Protein AF-A0A730LS92-F1 (afdb_monomer_lite)

pLDDT: mean 70.74, std 19.74, range [33.88, 95.56]

Sequence (203 aa):
RMEGFIDSVGSEGVTRTGSNDQQRGVKRIEELLVSSKIDSRTFLNLILNPGEAATDCDPFILSTLHGSKGLEWDNVILVGLNEQEFPGGKPDDVYSVRTSMNTPPTEEVIEEERRLFYVGITRTKQQLNLVVPLDEGLARWLKNRWDSTPKKSPIATRFVYEAGWTACAVTSDAIYKSTVEKQKADFSKFHQWYLRDLQRLKV

InterPro domains:
  IPR000212 UvrD-like helicase [PTHR11070] (38-163)
  IPR014017 UvrD-like helicase, C-terminal [PF13361] (61-130)
  IPR027417 P-loop containing nucleoside triphosphate hydrolase [G3DSA:3.40.50.300] (48-133)
  IPR027417 P-loop containing nucleoside triphosphate hydrolase [SSF52540] (29-135)

Structure (mmCIF, N/CA/C/O backbone):
data_AF-A0A730LS92-F1
#
_entry.id   AF-A0A730LS92-F1
#
loop_
_atom_site.group_PDB
_atom_site.id
_atom_site.type_symbol
_atom_site.label_atom_id
_atom_site.label_alt_id
_atom_site.label_comp_id
_atom_site.label_asym_id
_atom_site.label_entity_id
_atom_site.label_seq_id
_atom_site.pdbx_PDB_ins_code
_atom_site.Cartn_x
_atom_site.Cartn_y
_atom_site.Cartn_z
_atom_site.occupancy
_atom_site.B_iso_or_equiv
_atom_site.auth_seq_id
_atom_site.auth_comp_id
_atom_site.auth_asym_id
_atom_site.auth_atom_id
_atom_site.pdbx_PDB_model_num
ATOM 1 N N . ARG A 1 1 ? 9.632 -20.944 -27.365 1.00 37.69 1 ARG A N 1
ATOM 2 C CA . ARG A 1 1 ? 8.981 -20.496 -28.618 1.00 37.69 1 ARG A CA 1
ATOM 3 C C . ARG A 1 1 ? 7.714 -19.749 -28.203 1.00 37.69 1 ARG A C 1
ATOM 5 O O . ARG A 1 1 ? 6.776 -20.388 -27.758 1.00 37.69 1 ARG A O 1
ATOM 12 N N . MET A 1 2 ? 7.777 -18.416 -28.169 1.00 36.12 2 MET A N 1
ATOM 13 C CA . MET A 1 2 ? 6.785 -17.487 -27.586 1.00 36.12 2 MET A CA 1
ATOM 14 C C . MET A 1 2 ? 5.625 -17.151 -28.552 1.00 36.12 2 MET A C 1
ATOM 16 O O . MET A 1 2 ? 5.035 -16.085 -28.461 1.00 36.12 2 MET A O 1
ATOM 20 N N . GLU A 1 3 ? 5.286 -18.028 -29.500 1.00 33.88 3 GLU A N 1
ATOM 21 C CA . GLU A 1 3 ? 4.329 -17.714 -30.585 1.00 33.88 3 GLU A CA 1
ATOM 22 C C . GLU A 1 3 ? 2.843 -17.796 -30.182 1.00 33.88 3 GLU A C 1
ATOM 24 O O . GLU A 1 3 ? 1.984 -17.654 -31.033 1.00 33.88 3 GLU A O 1
ATOM 29 N N . GLY A 1 4 ? 2.518 -17.982 -28.899 1.00 40.47 4 GLY A N 1
ATOM 30 C CA . GLY A 1 4 ? 1.128 -17.977 -28.403 1.00 40.47 4 GLY A CA 1
ATOM 31 C C . GLY A 1 4 ? 0.934 -17.211 -27.092 1.00 40.47 4 GLY A C 1
ATOM 32 O O . GLY A 1 4 ? -0.130 -17.275 -26.494 1.00 40.47 4 GLY A O 1
ATOM 33 N N . PHE A 1 5 ? 1.973 -16.508 -26.624 1.00 38.84 5 PHE A N 1
ATOM 34 C CA . PHE A 1 5 ? 1.945 -15.706 -25.394 1.00 38.84 5 PHE A CA 1
ATOM 35 C C . PHE A 1 5 ? 1.015 -14.488 -25.511 1.00 38.84 5 PHE A C 1
ATOM 37 O O . PHE A 1 5 ? 0.491 -14.014 -24.509 1.00 38.84 5 PHE A O 1
ATOM 44 N N . ILE A 1 6 ? 0.823 -13.987 -26.735 1.00 39.25 6 ILE A N 1
ATOM 45 C CA . ILE A 1 6 ? 0.079 -12.755 -27.022 1.00 39.25 6 ILE A CA 1
ATOM 46 C C . ILE A 1 6 ? -1.394 -13.061 -27.339 1.00 39.25 6 ILE A C 1
ATOM 48 O O . ILE A 1 6 ? -2.263 -12.281 -26.969 1.00 39.25 6 ILE A O 1
ATOM 52 N N . ASP A 1 7 ? -1.684 -14.221 -27.932 1.00 39.44 7 ASP A N 1
ATOM 53 C CA . ASP A 1 7 ? -3.024 -14.557 -28.438 1.00 39.44 7 ASP A CA 1
ATOM 54 C C . ASP A 1 7 ? -4.040 -14.919 -27.341 1.00 39.44 7 ASP A C 1
ATOM 56 O O . ASP A 1 7 ? -5.245 -14.839 -27.568 1.00 39.44 7 ASP A O 1
ATOM 60 N N . SER A 1 8 ? -3.582 -15.302 -26.144 1.00 41.28 8 SER A N 1
ATOM 61 C CA . SER A 1 8 ? -4.451 -15.648 -25.006 1.00 41.28 8 SER A CA 1
ATOM 62 C C . SER A 1 8 ? -4.634 -14.517 -23.991 1.00 41.28 8 SER A C 1
ATOM 64 O O . SER A 1 8 ? -5.362 -14.683 -23.014 1.00 41.28 8 SER A O 1
ATOM 66 N N . VAL A 1 9 ? -3.965 -13.377 -24.181 1.00 41.81 9 VAL A N 1
ATOM 67 C CA . VAL A 1 9 ? -4.223 -12.177 -23.382 1.00 41.81 9 VAL A CA 1
AT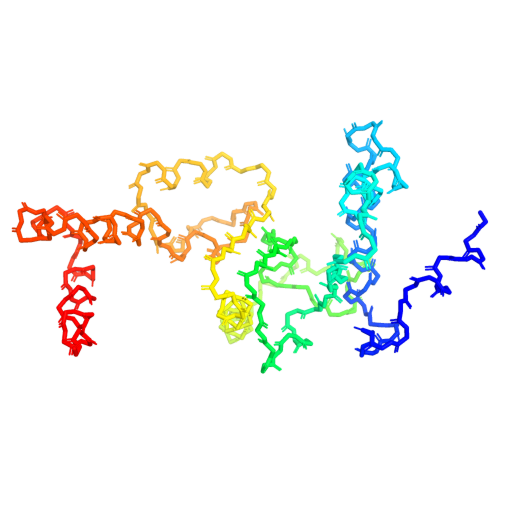OM 68 C C . VAL A 1 9 ? -5.380 -11.458 -24.059 1.00 41.81 9 VAL A C 1
ATOM 70 O O . VAL A 1 9 ? -5.203 -10.872 -25.123 1.00 41.81 9 VAL A O 1
ATOM 73 N N . GLY A 1 10 ? -6.575 -11.560 -23.472 1.00 38.91 10 GLY A N 1
ATOM 74 C CA . GLY A 1 10 ? -7.805 -11.014 -24.038 1.00 38.91 10 GLY A CA 1
ATOM 75 C C . GLY A 1 10 ? -7.606 -9.600 -24.586 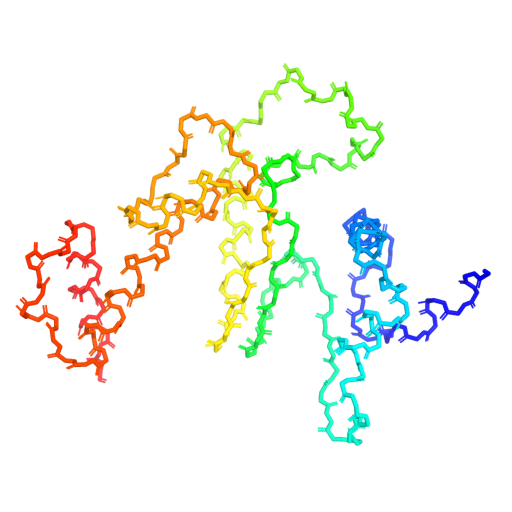1.00 38.91 10 GLY A C 1
ATOM 76 O O . GLY A 1 10 ? -7.226 -8.678 -23.861 1.00 38.91 10 GLY A O 1
ATOM 77 N N . SER A 1 11 ? -7.889 -9.440 -25.878 1.00 41.84 11 SER A N 1
ATOM 78 C CA . SER A 1 11 ? -7.802 -8.183 -26.629 1.00 41.84 11 SER A CA 1
ATOM 79 C C . SER A 1 11 ? -8.675 -7.058 -26.059 1.00 41.84 11 SER A C 1
ATOM 81 O O . SER A 1 11 ? -8.518 -5.906 -26.452 1.00 41.84 11 SER A O 1
ATOM 83 N N . GLU A 1 12 ? -9.570 -7.372 -25.122 1.00 40.16 12 GLU A N 1
ATOM 84 C CA . GLU A 1 12 ? -10.466 -6.421 -24.460 1.00 40.16 12 GLU A CA 1
ATOM 85 C C . GLU A 1 12 ? -9.897 -5.831 -23.154 1.00 40.16 12 GLU A C 1
ATOM 87 O O . GLU A 1 12 ? -10.400 -4.817 -22.680 1.00 40.16 12 GLU A O 1
ATOM 92 N N . GLY A 1 13 ? -8.825 -6.406 -22.587 1.00 41.44 13 GLY A N 1
ATOM 93 C CA . GLY A 1 13 ? -8.227 -5.951 -21.319 1.00 41.44 13 GLY A CA 1
ATOM 94 C C . GLY A 1 13 ? -6.909 -5.179 -21.452 1.00 41.44 13 GLY A C 1
ATOM 95 O O . GLY A 1 13 ? -6.418 -4.621 -20.473 1.00 41.44 13 GLY A O 1
ATOM 96 N N . VAL A 1 14 ? -6.312 -5.138 -22.647 1.00 39.31 14 VAL A N 1
ATOM 97 C CA . VAL A 1 14 ? -4.985 -4.543 -22.875 1.00 39.31 14 VAL A CA 1
ATOM 98 C C . VAL A 1 14 ? -5.127 -3.205 -23.587 1.00 39.31 14 VAL A C 1
ATOM 100 O O . VAL A 1 14 ? -4.961 -3.084 -24.801 1.00 39.31 14 VAL A O 1
ATOM 103 N N . THR A 1 15 ? -5.390 -2.145 -22.830 1.00 45.06 15 THR A N 1
ATOM 104 C CA . THR A 1 15 ? -5.242 -0.786 -23.357 1.00 45.06 15 THR A CA 1
ATOM 105 C C . THR A 1 15 ? -3.751 -0.449 -23.460 1.00 45.06 15 THR A C 1
ATOM 107 O O . THR A 1 15 ? -3.156 0.041 -22.503 1.00 45.06 15 THR A O 1
ATOM 110 N N . ARG A 1 16 ? -3.181 -0.690 -24.653 1.00 42.53 16 ARG A N 1
ATOM 111 C CA . ARG A 1 16 ? -1.796 -0.436 -25.123 1.00 42.53 16 ARG A CA 1
ATOM 112 C C . ARG A 1 16 ? -0.812 -1.599 -24.956 1.00 42.53 16 ARG A C 1
ATOM 114 O O . ARG A 1 16 ? -0.012 -1.653 -24.026 1.00 42.53 16 ARG A O 1
ATOM 121 N N . THR A 1 17 ? -0.799 -2.467 -25.961 1.00 46.34 17 THR A N 1
ATOM 122 C CA . THR A 1 17 ? 0.314 -3.376 -26.263 1.00 46.34 17 THR A CA 1
ATOM 123 C C . THR A 1 17 ? 1.607 -2.592 -26.515 1.00 46.34 17 THR A C 1
ATOM 125 O O . THR A 1 17 ? 1.621 -1.687 -27.349 1.00 46.34 17 THR A O 1
ATOM 128 N N . GLY A 1 18 ? 2.691 -2.951 -25.817 1.00 47.66 18 GLY A N 1
ATOM 129 C CA . GLY A 1 18 ? 4.038 -2.411 -26.059 1.00 47.66 18 GLY A CA 1
ATOM 130 C C . GLY A 1 18 ? 4.507 -1.307 -25.105 1.00 47.66 18 GLY A C 1
ATOM 131 O O . GLY A 1 18 ? 5.531 -0.687 -25.374 1.00 47.66 18 GLY A O 1
ATOM 132 N N . SER A 1 19 ? 3.797 -1.050 -24.000 1.00 50.78 19 SER A N 1
ATOM 133 C CA . SER A 1 19 ? 4.286 -0.142 -22.950 1.00 50.78 19 SER A CA 1
ATOM 134 C C . SER A 1 19 ? 5.504 -0.730 -22.226 1.00 50.78 19 SER A C 1
ATOM 136 O O . SER A 1 19 ? 5.549 -1.927 -21.933 1.00 50.78 19 SER A O 1
ATOM 138 N N . ASN A 1 20 ? 6.462 0.120 -21.856 1.00 52.03 20 ASN A N 1
ATOM 139 C CA . ASN A 1 20 ? 7.637 -0.268 -21.070 1.00 52.03 20 ASN A CA 1
ATOM 140 C C . ASN A 1 20 ? 7.248 -0.907 -19.723 1.00 52.03 20 ASN A C 1
ATOM 142 O O . ASN A 1 20 ? 7.946 -1.795 -19.234 1.00 52.03 20 ASN A O 1
ATOM 146 N N . ASP A 1 21 ? 6.097 -0.530 -19.161 1.00 47.28 21 ASP A N 1
ATOM 147 C CA . ASP A 1 21 ? 5.554 -1.123 -17.934 1.00 47.28 21 ASP A CA 1
ATOM 148 C C . ASP A 1 21 ? 5.167 -2.598 -18.121 1.00 47.28 21 ASP A C 1
ATOM 150 O O . ASP A 1 21 ? 5.368 -3.416 -17.225 1.00 47.28 21 ASP A O 1
ATOM 154 N N . GLN A 1 22 ? 4.668 -2.962 -19.308 1.00 55.97 22 GLN A N 1
ATOM 155 C CA . GLN A 1 22 ? 4.347 -4.347 -19.655 1.00 55.97 22 GLN A CA 1
ATOM 156 C C . GLN A 1 22 ? 5.627 -5.187 -19.706 1.00 55.97 22 GLN A C 1
ATOM 158 O O . GLN A 1 22 ? 5.683 -6.274 -19.139 1.00 55.97 22 GLN A O 1
ATOM 163 N N . GLN A 1 23 ? 6.680 -4.660 -20.335 1.00 49.94 23 GLN A N 1
ATOM 164 C CA . GLN A 1 23 ? 7.974 -5.341 -20.426 1.00 49.94 23 GLN A CA 1
ATOM 165 C C . GLN A 1 23 ? 8.627 -5.513 -19.044 1.00 49.94 23 GLN A C 1
ATOM 167 O O . GLN A 1 23 ? 9.200 -6.566 -18.758 1.00 49.94 23 GLN A O 1
ATOM 172 N N . ARG A 1 24 ? 8.482 -4.518 -18.156 1.00 53.59 24 ARG A N 1
ATOM 173 C CA . ARG A 1 24 ? 8.931 -4.584 -16.754 1.00 53.59 24 ARG A CA 1
ATOM 174 C C . ARG A 1 24 ? 8.162 -5.633 -15.957 1.00 53.59 24 ARG A C 1
ATOM 176 O O . ARG A 1 24 ? 8.786 -6.449 -15.283 1.00 53.59 24 ARG A O 1
ATOM 183 N N . GLY A 1 25 ? 6.834 -5.651 -16.076 1.00 54.22 25 GLY A N 1
ATOM 184 C CA . GLY A 1 25 ? 5.989 -6.661 -15.440 1.00 54.22 25 GLY A CA 1
ATOM 185 C C . GLY A 1 25 ? 6.387 -8.079 -15.850 1.00 54.22 25 GLY A C 1
ATOM 186 O O . GLY A 1 25 ? 6.564 -8.939 -14.990 1.00 54.22 25 GLY A O 1
ATOM 187 N N . VAL A 1 26 ? 6.631 -8.299 -17.146 1.00 54.53 26 VAL A N 1
ATOM 188 C CA . VAL A 1 26 ? 7.081 -9.595 -17.680 1.00 54.53 26 VAL A CA 1
ATOM 189 C C . VAL A 1 26 ? 8.444 -10.002 -17.109 1.00 54.53 26 VAL A C 1
ATOM 191 O O . VAL A 1 26 ? 8.567 -11.105 -16.583 1.00 54.53 26 VAL A O 1
ATOM 194 N N . LYS A 1 27 ? 9.445 -9.112 -17.116 1.00 54.34 27 LYS A N 1
ATOM 195 C CA . LYS A 1 27 ? 10.784 -9.404 -16.568 1.00 54.34 27 LYS A CA 1
ATOM 196 C C . LYS A 1 27 ? 10.759 -9.686 -15.059 1.00 54.34 27 LYS A C 1
ATOM 198 O O . LYS A 1 27 ? 11.458 -10.568 -14.569 1.00 54.34 27 LYS A O 1
ATOM 203 N N . ARG A 1 28 ? 9.936 -8.952 -14.305 1.00 55.84 28 ARG A N 1
ATOM 204 C CA . ARG A 1 28 ? 9.802 -9.133 -12.852 1.00 55.84 28 ARG A CA 1
ATOM 205 C C . ARG A 1 28 ? 9.160 -10.469 -12.507 1.00 55.84 28 ARG A C 1
ATOM 207 O O . ARG A 1 28 ? 9.568 -11.119 -11.548 1.00 55.84 28 ARG A O 1
ATOM 214 N N . ILE A 1 29 ? 8.182 -10.876 -13.313 1.00 53.91 29 ILE A N 1
ATOM 215 C CA . ILE A 1 29 ? 7.589 -12.205 -13.241 1.00 53.91 29 ILE A CA 1
ATOM 216 C C . ILE A 1 29 ? 8.674 -13.248 -13.535 1.00 53.91 29 ILE A C 1
ATOM 218 O O . ILE A 1 29 ? 8.858 -14.133 -12.711 1.00 53.91 29 ILE A O 1
ATOM 222 N N . GLU A 1 30 ? 9.475 -13.109 -14.599 1.00 50.03 30 GLU A N 1
ATOM 223 C CA . GLU A 1 30 ? 10.598 -14.025 -14.890 1.00 50.03 30 GLU A CA 1
ATOM 224 C C . GLU A 1 30 ? 11.571 -14.202 -13.707 1.00 50.03 30 GLU A C 1
ATOM 226 O O . GLU A 1 30 ? 11.896 -15.333 -13.345 1.00 50.03 30 GLU A O 1
ATOM 231 N N . GLU A 1 31 ? 11.989 -13.117 -13.049 1.00 55.44 31 GLU A N 1
ATOM 232 C CA . GLU A 1 31 ? 12.876 -13.169 -11.873 1.00 55.44 31 GLU A CA 1
ATOM 233 C C . GLU A 1 31 ? 12.239 -13.907 -10.676 1.00 55.44 31 GLU A C 1
ATOM 235 O O . GLU A 1 31 ? 12.887 -14.727 -10.013 1.00 55.44 31 GLU A O 1
ATOM 240 N N . LEU A 1 32 ? 10.949 -13.662 -10.418 1.00 52.03 32 LEU A N 1
ATOM 241 C CA . LEU A 1 32 ? 10.174 -14.313 -9.353 1.00 52.03 32 LEU A CA 1
ATOM 242 C C . LEU A 1 32 ? 10.069 -15.832 -9.559 1.00 52.03 32 LEU A C 1
ATOM 244 O O . LEU A 1 32 ? 10.173 -16.607 -8.604 1.00 52.03 32 LEU A O 1
ATOM 248 N N . LEU A 1 33 ? 9.935 -16.268 -10.807 1.00 52.22 33 LEU A N 1
ATOM 249 C CA . LEU A 1 33 ? 9.805 -17.676 -11.190 1.00 52.22 33 LEU A CA 1
ATOM 250 C C . LEU A 1 33 ? 11.120 -18.440 -11.042 1.00 52.22 33 LEU A C 1
ATOM 252 O O . LEU A 1 33 ? 11.153 -19.557 -10.525 1.00 52.22 33 LEU A O 1
ATOM 256 N N . VAL A 1 34 ? 12.234 -17.800 -11.410 1.00 53.34 34 VAL A N 1
ATOM 257 C CA . VAL A 1 34 ? 13.578 -18.370 -11.241 1.00 53.34 34 VAL A CA 1
ATOM 258 C C . VAL A 1 34 ? 13.889 -18.624 -9.760 1.00 53.34 34 VAL A C 1
ATOM 260 O O . VAL A 1 34 ? 14.453 -19.664 -9.420 1.00 53.34 34 VAL A O 1
ATOM 263 N N . SER A 1 35 ? 13.487 -17.715 -8.862 1.00 55.78 35 SER A N 1
ATOM 264 C CA . SER A 1 35 ? 13.746 -17.845 -7.417 1.00 55.78 35 SER A CA 1
ATOM 265 C C . SER A 1 35 ? 12.886 -18.895 -6.700 1.00 55.78 35 SER A C 1
ATOM 267 O O . SER A 1 35 ? 13.324 -19.472 -5.705 1.00 55.78 35 SER A O 1
ATOM 269 N N . SER A 1 36 ? 11.682 -19.177 -7.201 1.00 50.19 36 SER A N 1
ATOM 270 C CA . SER A 1 36 ? 10.695 -20.028 -6.524 1.00 50.19 36 SER A CA 1
ATOM 271 C C . SER A 1 36 ? 10.739 -21.502 -6.953 1.00 50.19 36 SER A C 1
ATOM 273 O O . SER A 1 36 ? 10.039 -22.319 -6.361 1.00 50.19 36 SER A O 1
ATOM 275 N N . LYS A 1 37 ? 11.575 -21.875 -7.940 1.00 54.38 37 LYS A N 1
ATOM 276 C CA . LYS A 1 37 ? 11.559 -23.195 -8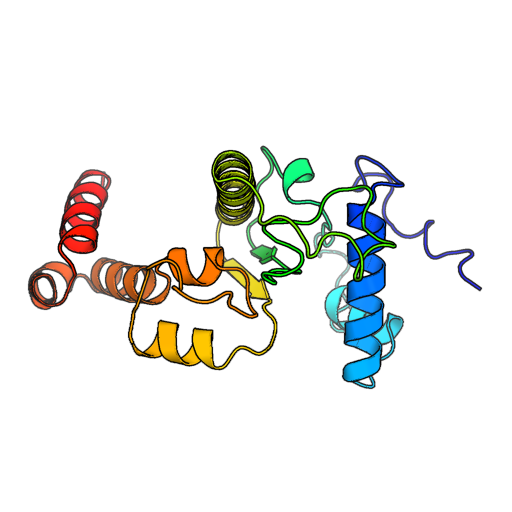.623 1.00 54.38 37 LYS A CA 1
ATOM 277 C C . LYS A 1 37 ? 10.189 -23.556 -9.225 1.00 54.38 37 LYS A C 1
ATOM 279 O O . LYS A 1 37 ? 9.928 -24.724 -9.505 1.00 54.38 37 LYS A O 1
ATOM 284 N N . ILE A 1 38 ? 9.329 -22.563 -9.427 1.00 54.22 38 ILE A N 1
ATOM 285 C CA . ILE A 1 38 ? 8.022 -22.706 -10.059 1.00 54.22 38 ILE A CA 1
ATOM 286 C C . ILE A 1 38 ? 8.149 -22.064 -11.439 1.00 54.22 38 ILE A C 1
ATOM 288 O O . ILE A 1 38 ? 8.520 -20.899 -11.550 1.00 54.22 38 ILE A O 1
ATOM 292 N N . ASP A 1 39 ? 7.892 -22.825 -12.502 1.00 52.53 39 ASP A N 1
ATOM 293 C CA . ASP A 1 39 ? 7.959 -22.285 -13.862 1.00 52.53 39 ASP A CA 1
ATOM 294 C C . ASP A 1 39 ? 6.864 -21.218 -14.085 1.00 52.53 39 ASP A C 1
ATOM 296 O O . ASP A 1 39 ? 5.810 -21.262 -13.442 1.00 52.53 39 ASP A O 1
ATOM 300 N N . SER A 1 40 ? 7.096 -20.269 -15.000 1.00 51.12 40 SER A N 1
ATOM 301 C CA . SER A 1 40 ? 6.160 -19.187 -15.365 1.00 51.12 40 SER A CA 1
ATOM 302 C C . SER A 1 40 ? 4.747 -19.659 -15.571 1.00 51.12 40 SER A C 1
ATOM 304 O O . SER A 1 40 ? 3.804 -19.045 -15.085 1.00 51.12 40 SER A O 1
ATOM 306 N N . ARG A 1 41 ? 4.616 -20.770 -16.282 1.00 46.34 41 ARG A N 1
ATOM 307 C CA . ARG A 1 41 ? 3.357 -21.406 -16.607 1.00 46.34 41 ARG A CA 1
ATOM 308 C C . ARG A 1 41 ? 2.689 -21.972 -15.369 1.00 46.34 41 ARG A C 1
ATOM 310 O O . ARG A 1 41 ? 1.476 -21.905 -15.296 1.00 46.34 41 ARG A O 1
ATOM 317 N N . THR A 1 42 ? 3.438 -22.497 -14.404 1.00 49.94 42 THR A N 1
ATOM 318 C CA . THR A 1 42 ? 2.889 -23.056 -13.164 1.00 49.94 42 THR A CA 1
ATOM 319 C C . THR A 1 42 ? 2.443 -21.965 -12.195 1.00 49.94 42 THR A C 1
ATOM 321 O O . THR A 1 42 ? 1.351 -22.068 -11.657 1.00 49.94 42 THR A O 1
ATOM 324 N N . PHE A 1 43 ? 3.214 -20.892 -12.012 1.00 57.03 43 PHE A N 1
ATOM 325 C CA . PHE A 1 43 ? 2.811 -19.752 -11.173 1.00 57.03 43 PHE A CA 1
ATOM 326 C C . PHE A 1 43 ? 1.642 -18.985 -11.792 1.00 57.03 43 PHE A C 1
ATOM 328 O O . PHE A 1 43 ? 0.664 -18.697 -11.107 1.00 57.03 43 PHE A O 1
ATOM 335 N N . LEU A 1 44 ? 1.708 -18.719 -13.102 1.00 53.53 44 LEU A N 1
ATOM 336 C CA . LEU A 1 44 ? 0.594 -18.117 -13.821 1.00 53.53 44 LEU A CA 1
ATOM 337 C C . LEU A 1 44 ? -0.598 -19.070 -13.864 1.00 53.53 44 LEU A C 1
ATOM 339 O O . LEU A 1 44 ? -1.693 -18.593 -13.673 1.00 53.53 44 LEU A O 1
ATOM 343 N N . ASN A 1 45 ? -0.447 -20.390 -13.999 1.00 47.44 45 ASN A N 1
ATOM 344 C CA . ASN A 1 45 ? -1.586 -21.305 -13.842 1.00 47.44 45 ASN A CA 1
ATOM 345 C C . ASN A 1 45 ? -2.122 -21.334 -12.413 1.00 47.44 45 ASN A C 1
ATOM 347 O O . ASN A 1 45 ? -3.320 -21.459 -12.248 1.00 47.44 45 ASN A O 1
ATOM 351 N N . LEU A 1 46 ? -1.294 -21.200 -11.379 1.00 50.75 46 LEU A N 1
ATOM 352 C CA . LEU A 1 46 ? -1.782 -21.163 -9.999 1.00 50.75 46 LEU A CA 1
ATOM 353 C C . LEU A 1 46 ? -2.614 -19.899 -9.728 1.00 50.75 46 LEU A C 1
ATOM 355 O O . LEU A 1 46 ? -3.559 -19.942 -8.948 1.00 50.75 46 LEU A O 1
ATOM 359 N N . ILE A 1 47 ? -2.239 -18.787 -10.371 1.00 49.88 47 ILE A N 1
ATOM 360 C CA . ILE A 1 47 ? -2.916 -17.489 -10.264 1.00 49.88 47 ILE A CA 1
ATOM 361 C C . ILE A 1 47 ? -4.120 -17.401 -11.212 1.00 49.88 47 ILE A C 1
ATOM 363 O O . ILE A 1 47 ? -5.173 -16.936 -10.804 1.00 49.88 47 ILE A O 1
ATOM 367 N N . LEU A 1 48 ? -3.974 -17.842 -12.463 1.00 45.22 48 LEU A N 1
ATOM 368 C CA . LEU A 1 48 ? -4.964 -17.722 -13.541 1.00 45.22 48 LEU A CA 1
ATOM 369 C C . LEU A 1 48 ? -5.934 -18.909 -13.603 1.00 45.22 48 LEU A C 1
ATOM 371 O O . LEU A 1 48 ? -7.014 -18.767 -14.158 1.00 45.22 48 LEU A O 1
ATOM 375 N N . ASN A 1 49 ? -5.555 -20.071 -13.068 1.00 44.25 49 ASN A N 1
ATOM 376 C CA . ASN A 1 49 ? -6.341 -21.307 -13.059 1.00 44.25 49 ASN A CA 1
ATOM 377 C C . ASN A 1 49 ? -6.224 -22.012 -11.689 1.00 44.25 49 ASN A C 1
ATOM 379 O O . ASN A 1 49 ? -5.650 -23.107 -11.605 1.00 44.25 49 ASN A O 1
ATOM 383 N N . PRO A 1 50 ? -6.734 -21.412 -10.597 1.00 41.03 50 PRO A N 1
ATOM 384 C CA . PRO A 1 50 ? -6.765 -22.065 -9.294 1.00 41.03 50 PRO A CA 1
ATOM 385 C C . PRO A 1 50 ? -7.681 -23.295 -9.378 1.00 41.03 50 PRO A C 1
ATOM 387 O O . PRO A 1 50 ? -8.885 -23.149 -9.268 1.00 41.03 50 PRO A O 1
ATOM 390 N N . GLY A 1 51 ? -7.112 -24.479 -9.646 1.00 40.06 51 GLY A N 1
ATOM 391 C CA . GLY A 1 51 ? -7.775 -25.794 -9.672 1.00 40.06 51 GLY A CA 1
ATOM 392 C C . GLY A 1 51 ? -9.183 -25.815 -10.280 1.00 40.06 51 GLY A C 1
ATOM 393 O O . GLY A 1 51 ? -10.144 -25.606 -9.557 1.00 40.06 51 GLY A O 1
ATOM 394 N N . GLU A 1 52 ? -9.300 -26.130 -11.576 1.00 43.12 52 GLU A N 1
ATOM 395 C CA . GLU A 1 52 ? -10.588 -26.216 -12.293 1.00 43.12 52 GLU A CA 1
ATOM 396 C C . GLU A 1 52 ? -11.457 -24.963 -12.083 1.00 43.12 52 GLU A C 1
ATOM 398 O O . GLU A 1 52 ? -12.474 -24.984 -11.393 1.00 43.12 52 GLU A O 1
ATOM 403 N N . ALA A 1 53 ? -11.043 -23.846 -12.691 1.00 42.22 53 ALA A N 1
ATOM 404 C CA . ALA A 1 53 ? -11.858 -22.640 -12.706 1.00 42.22 53 ALA A CA 1
ATOM 405 C C . ALA A 1 53 ? -13.183 -22.942 -13.421 1.00 42.22 53 ALA A C 1
ATOM 407 O O . ALA A 1 53 ? -13.232 -23.176 -14.632 1.00 42.22 53 ALA A O 1
ATOM 408 N N . ALA A 1 54 ? -14.242 -22.977 -12.619 1.00 44.88 54 ALA A N 1
ATOM 409 C CA . ALA A 1 54 ? -15.625 -22.977 -13.039 1.00 44.88 54 ALA A CA 1
ATOM 410 C C . ALA A 1 54 ? -15.833 -21.975 -14.183 1.00 44.88 54 ALA A C 1
ATOM 412 O O . ALA A 1 54 ? -15.273 -20.880 -14.178 1.00 44.88 54 ALA A O 1
ATOM 413 N N . THR A 1 55 ? -16.691 -22.320 -15.139 1.00 49.16 55 THR A N 1
ATOM 414 C CA . THR A 1 55 ? -17.085 -21.480 -16.286 1.00 49.16 55 THR A CA 1
ATOM 415 C C . THR A 1 55 ? -17.815 -20.177 -15.904 1.00 49.16 55 THR A C 1
ATOM 417 O O . THR A 1 55 ? -18.395 -19.538 -16.771 1.00 49.16 55 THR A O 1
ATOM 420 N N . ASP A 1 56 ? -17.778 -19.798 -14.625 1.00 53.34 56 ASP A N 1
ATOM 421 C CA . ASP A 1 56 ? -18.508 -18.705 -13.973 1.00 53.34 56 ASP A CA 1
ATOM 422 C C . ASP A 1 56 ? -17.574 -17.739 -13.203 1.00 53.34 56 ASP A C 1
ATOM 424 O O . ASP A 1 56 ? -18.035 -16.948 -12.382 1.00 53.34 56 ASP A O 1
ATOM 428 N N . CYS A 1 57 ? -16.251 -17.801 -13.411 1.00 52.09 57 CYS A N 1
ATOM 429 C CA . CYS A 1 57 ? -15.301 -16.896 -12.751 1.00 52.09 57 CYS A CA 1
ATOM 430 C C . CYS A 1 57 ? -14.897 -15.713 -13.646 1.00 52.09 57 CYS A C 1
ATOM 432 O O . CYS A 1 57 ? -14.472 -15.904 -14.786 1.00 52.09 57 CYS A O 1
ATOM 434 N N . ASP A 1 58 ? -14.967 -14.497 -13.094 1.00 57.94 58 ASP A N 1
ATOM 435 C CA . ASP A 1 58 ? -14.496 -13.273 -13.749 1.00 57.94 58 ASP A CA 1
ATOM 436 C C . ASP A 1 58 ? -12.983 -13.329 -14.059 1.00 57.94 58 ASP A C 1
ATOM 438 O O . ASP A 1 58 ? -12.200 -13.864 -13.263 1.00 57.94 58 ASP A O 1
ATOM 442 N N . PRO A 1 59 ? -12.531 -12.761 -15.195 1.00 66.88 59 PRO A N 1
ATOM 443 C CA . PRO A 1 59 ? -11.129 -12.798 -15.593 1.00 66.88 59 PRO A CA 1
ATOM 444 C C . PRO A 1 59 ? -10.242 -11.912 -14.704 1.00 66.88 59 PRO A C 1
ATOM 446 O O . PRO A 1 59 ? -10.620 -10.815 -14.292 1.00 66.88 59 PRO A O 1
ATOM 449 N N . PHE A 1 60 ? -8.998 -12.346 -14.486 1.00 70.25 60 PHE A N 1
ATOM 450 C CA . PHE A 1 60 ? -7.968 -11.511 -13.866 1.00 70.25 60 PHE A CA 1
ATOM 451 C C . PHE A 1 60 ? -7.538 -10.378 -14.807 1.00 70.25 60 PHE A C 1
ATOM 453 O O . PHE A 1 60 ? -7.184 -10.616 -15.962 1.00 70.25 60 PHE A O 1
ATOM 460 N N . ILE A 1 61 ? -7.507 -9.145 -14.292 1.00 78.94 61 ILE A N 1
ATOM 461 C CA . ILE A 1 61 ? -7.133 -7.947 -15.056 1.00 78.94 61 ILE A CA 1
ATOM 462 C C . ILE A 1 61 ? -5.739 -7.483 -14.630 1.00 78.94 61 ILE A C 1
ATOM 464 O O . ILE A 1 61 ? -5.508 -7.151 -13.468 1.00 78.94 61 ILE A O 1
ATOM 468 N N . LEU A 1 62 ? -4.813 -7.424 -15.590 1.00 82.19 62 LEU A N 1
ATOM 469 C CA . LEU A 1 62 ? -3.481 -6.852 -15.404 1.00 82.19 62 LEU A CA 1
ATOM 470 C C . LEU A 1 62 ? -3.428 -5.454 -16.029 1.00 82.19 62 LEU A C 1
ATOM 472 O O . LEU A 1 62 ? -3.620 -5.302 -17.232 1.00 82.19 62 LEU A O 1
ATOM 476 N N . SER A 1 63 ? -3.125 -4.439 -15.222 1.00 80.19 63 SER A N 1
ATOM 477 C CA . SER A 1 63 ? -3.015 -3.044 -15.661 1.00 80.19 63 SER A CA 1
ATOM 478 C C . SER A 1 63 ? -1.804 -2.362 -15.028 1.00 80.19 63 SER A C 1
ATOM 480 O O . SER A 1 63 ? -1.309 -2.774 -13.980 1.00 80.19 63 SER A O 1
ATOM 482 N N . THR A 1 64 ? -1.350 -1.271 -15.643 1.00 82.94 64 THR A N 1
ATOM 483 C CA . THR A 1 64 ? -0.441 -0.315 -14.999 1.00 82.94 64 THR A CA 1
ATOM 484 C C . THR A 1 64 ? -1.218 0.585 -14.032 1.00 82.94 64 THR A C 1
ATOM 486 O O . THR A 1 64 ? -2.441 0.725 -14.154 1.00 82.94 64 THR A O 1
ATOM 489 N N . LEU A 1 65 ? -0.521 1.253 -13.102 1.00 83.81 65 LEU A N 1
ATOM 490 C CA . LEU A 1 65 ? -1.143 2.248 -12.214 1.00 83.81 65 LEU A CA 1
ATOM 491 C C . LEU A 1 65 ? -1.835 3.366 -13.011 1.00 83.81 65 LEU A C 1
ATOM 493 O O . LEU A 1 65 ? -2.960 3.741 -12.694 1.00 83.81 65 LEU A O 1
ATOM 497 N N . HIS A 1 66 ? -1.218 3.836 -14.096 1.00 79.25 66 HIS A N 1
ATOM 498 C CA . HIS A 1 66 ? -1.814 4.834 -14.986 1.00 79.25 66 HIS A CA 1
ATOM 499 C C . HIS A 1 66 ? -3.081 4.323 -15.686 1.00 79.25 66 HIS A C 1
ATOM 501 O O . HIS A 1 66 ? -4.088 5.029 -15.715 1.00 79.25 66 HIS A O 1
ATOM 507 N N . GLY A 1 67 ? -3.044 3.095 -16.218 1.00 78.44 67 GLY A N 1
ATOM 508 C CA . GLY A 1 67 ? -4.187 2.464 -16.889 1.00 78.44 67 GLY A CA 1
ATOM 509 C C . GLY A 1 67 ? -5.362 2.182 -15.952 1.00 78.44 67 GLY A C 1
ATOM 510 O O . GLY A 1 67 ? -6.498 2.084 -16.396 1.00 78.44 67 GLY A O 1
ATOM 511 N N . SER A 1 68 ? -5.104 2.130 -14.643 1.00 86.50 68 SER A N 1
ATOM 512 C CA . SER A 1 68 ? -6.130 1.888 -13.630 1.00 86.50 68 SER A CA 1
ATOM 513 C C . SER A 1 68 ? -7.001 3.109 -13.308 1.00 86.50 68 SER A C 1
ATOM 515 O O . SER A 1 68 ? -8.006 2.993 -12.605 1.00 86.50 68 SER A O 1
ATOM 517 N N . LYS A 1 69 ? -6.630 4.303 -13.785 1.00 83.31 69 LYS A N 1
ATOM 518 C CA . LYS A 1 69 ? -7.305 5.552 -13.424 1.00 83.31 69 LYS A CA 1
ATOM 519 C C . LYS A 1 69 ? -8.781 5.529 -13.841 1.00 83.31 69 LYS A C 1
ATOM 521 O O . LYS A 1 69 ? -9.097 5.417 -15.018 1.00 83.31 69 LYS A O 1
ATOM 526 N N . GLY A 1 70 ? -9.673 5.717 -12.866 1.00 84.69 70 GLY A N 1
ATOM 527 C CA . GLY A 1 70 ? -11.127 5.721 -13.082 1.00 84.69 70 GLY A CA 1
ATOM 528 C C . GLY A 1 70 ? -11.773 4.333 -13.084 1.00 84.69 70 GLY A C 1
ATOM 529 O O . GLY A 1 70 ? -12.991 4.245 -13.183 1.00 84.69 70 GLY A O 1
ATOM 530 N N . LEU A 1 71 ? -10.979 3.271 -12.936 1.00 89.88 71 LEU A N 1
ATOM 531 C CA . LEU A 1 71 ? -11.452 1.900 -12.767 1.00 89.88 71 LEU A CA 1
ATOM 532 C C . LEU A 1 71 ? -11.416 1.510 -11.288 1.00 89.88 71 LEU A C 1
ATOM 534 O O . LEU A 1 71 ? -10.700 2.125 -10.496 1.00 89.88 71 LEU A O 1
ATOM 538 N N . GLU A 1 72 ? -12.193 0.506 -10.900 1.00 93.00 72 GLU A N 1
ATOM 539 C CA . GLU A 1 72 ? -12.209 -0.005 -9.530 1.00 93.00 72 GLU A CA 1
ATOM 540 C C . GLU A 1 72 ? -12.507 -1.504 -9.519 1.00 93.00 72 GLU A C 1
ATOM 542 O O . GLU A 1 72 ? -13.3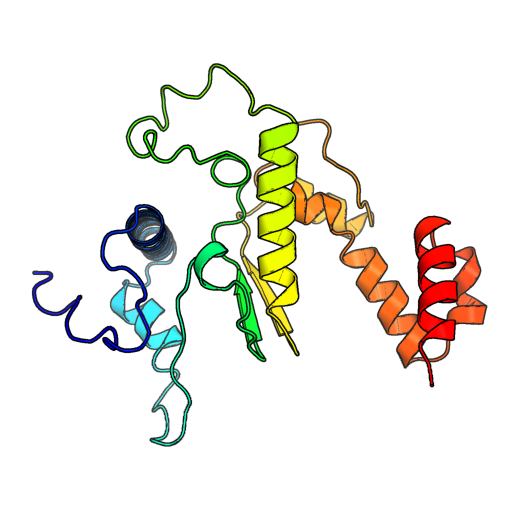27 -1.980 -10.305 1.00 93.00 72 GLU A O 1
ATOM 547 N N . TRP A 1 73 ? -11.894 -2.224 -8.583 1.00 91.12 73 TRP A N 1
ATOM 548 C CA . TRP A 1 73 ? -12.039 -3.668 -8.413 1.00 91.12 73 TRP A CA 1
ATOM 549 C C . TRP A 1 73 ? -12.230 -4.017 -6.940 1.00 91.12 73 TRP A C 1
ATOM 551 O O . TRP A 1 73 ? -11.745 -3.311 -6.054 1.00 91.12 73 TRP A O 1
ATOM 561 N N . ASP A 1 74 ? -12.913 -5.128 -6.665 1.00 87.00 74 ASP A N 1
ATOM 562 C CA . ASP A 1 74 ? -13.070 -5.614 -5.291 1.00 87.00 74 ASP A CA 1
ATOM 563 C C . ASP A 1 74 ? -11.724 -5.980 -4.668 1.00 87.00 74 ASP A C 1
ATOM 565 O O . ASP A 1 74 ? -11.432 -5.575 -3.542 1.00 87.00 74 ASP A O 1
ATOM 569 N N . ASN A 1 75 ? -10.869 -6.659 -5.434 1.00 87.69 75 ASN A N 1
ATOM 570 C CA . ASN A 1 75 ? -9.572 -7.141 -4.979 1.00 87.69 75 ASN A CA 1
ATOM 571 C C . ASN A 1 75 ? -8.461 -6.624 -5.895 1.00 87.69 75 ASN A C 1
ATOM 573 O O . ASN A 1 75 ? -8.518 -6.812 -7.109 1.00 87.69 75 ASN A O 1
ATOM 577 N N . VAL A 1 76 ? -7.434 -6.002 -5.315 1.00 90.31 76 VAL A N 1
ATOM 578 C CA . VAL A 1 76 ? -6.282 -5.460 -6.049 1.00 90.31 76 VAL A CA 1
ATOM 579 C C . VAL A 1 76 ? -4.993 -6.003 -5.450 1.00 90.31 76 VAL A C 1
ATOM 581 O O . VAL A 1 76 ? -4.823 -6.056 -4.230 1.00 90.31 76 VAL A O 1
ATOM 584 N N . ILE A 1 77 ? -4.060 -6.385 -6.319 1.00 89.75 77 ILE A N 1
ATOM 585 C CA . ILE A 1 77 ? -2.699 -6.760 -5.940 1.00 89.75 77 ILE A CA 1
ATOM 586 C C . ILE A 1 77 ? -1.746 -5.751 -6.581 1.00 89.75 77 ILE A C 1
ATOM 588 O O . ILE A 1 77 ? -1.595 -5.726 -7.801 1.00 89.75 77 ILE A O 1
ATOM 592 N N . LEU A 1 78 ? -1.101 -4.915 -5.766 1.00 89.94 78 LEU A N 1
ATOM 593 C CA . LEU A 1 78 ? -0.040 -4.024 -6.229 1.00 89.94 78 LEU A CA 1
ATOM 594 C C . LEU A 1 78 ? 1.308 -4.727 -6.096 1.00 89.94 78 LEU A C 1
ATOM 596 O O . LEU A 1 78 ? 1.725 -5.111 -5.002 1.00 89.94 78 LEU A O 1
ATOM 600 N N . VAL A 1 79 ? 1.993 -4.872 -7.225 1.00 88.25 79 VAL A N 1
ATOM 601 C CA . VAL A 1 79 ? 3.321 -5.486 -7.333 1.00 88.25 79 VAL A CA 1
ATOM 602 C C . VAL A 1 79 ? 4.361 -4.444 -7.744 1.00 88.25 79 VAL A C 1
ATOM 604 O O . VAL A 1 79 ? 4.017 -3.334 -8.140 1.00 88.25 79 VAL A O 1
ATOM 607 N N . GLY A 1 80 ? 5.648 -4.793 -7.653 1.00 83.69 80 GLY A N 1
ATOM 608 C CA . GLY A 1 80 ? 6.732 -3.894 -8.070 1.00 83.69 80 GLY A CA 1
ATOM 609 C C . GLY A 1 80 ? 7.033 -2.768 -7.075 1.00 83.69 80 GLY A C 1
ATOM 610 O O . GLY A 1 80 ? 7.723 -1.817 -7.418 1.00 83.69 80 GLY A O 1
ATOM 611 N N . LEU A 1 81 ? 6.578 -2.886 -5.825 1.00 90.44 81 LEU A N 1
ATOM 612 C CA . LEU A 1 81 ? 6.720 -1.870 -4.778 1.00 90.44 81 LEU A CA 1
ATOM 613 C C . LEU A 1 81 ? 8.130 -1.855 -4.161 1.00 90.44 81 LEU A C 1
ATOM 615 O O . LEU A 1 81 ? 8.327 -2.168 -2.986 1.00 90.44 81 LEU A O 1
ATOM 619 N N . ASN A 1 82 ? 9.128 -1.501 -4.965 1.00 88.50 82 ASN A N 1
ATOM 620 C CA . ASN A 1 82 ? 10.530 -1.427 -4.566 1.00 88.50 82 ASN A CA 1
ATOM 621 C C . ASN A 1 82 ? 11.100 -0.040 -4.840 1.00 88.50 82 ASN A C 1
ATOM 623 O O . ASN A 1 82 ? 10.805 0.555 -5.866 1.00 88.50 82 ASN A O 1
ATOM 627 N N . GLU A 1 83 ? 11.939 0.445 -3.932 1.00 88.12 83 GLU A N 1
ATOM 628 C CA . GLU A 1 83 ? 12.421 1.829 -3.932 1.00 88.12 83 GLU A CA 1
ATOM 629 C C . GLU A 1 83 ? 13.264 2.182 -5.162 1.00 88.12 83 GLU A C 1
ATOM 631 O O . GLU A 1 83 ? 13.305 3.335 -5.576 1.00 88.12 83 GLU A O 1
ATOM 636 N N . GLN A 1 84 ? 13.939 1.193 -5.753 1.00 80.00 84 GLN A N 1
ATOM 637 C CA . GLN A 1 84 ? 14.786 1.402 -6.928 1.00 80.00 84 GLN A CA 1
ATOM 638 C C . GLN A 1 84 ? 13.975 1.635 -8.209 1.00 80.00 84 GLN A C 1
ATOM 640 O O . GLN A 1 84 ? 14.446 2.332 -9.104 1.00 80.00 84 GLN A O 1
ATOM 645 N N . GLU A 1 85 ? 12.777 1.057 -8.307 1.00 75.75 85 GLU A N 1
ATOM 646 C CA . GLU A 1 85 ? 11.896 1.199 -9.472 1.00 75.75 85 GLU A CA 1
ATOM 647 C C . GLU A 1 85 ? 10.764 2.210 -9.225 1.00 75.75 85 GLU A C 1
ATOM 649 O O . GLU A 1 85 ? 10.319 2.877 -10.159 1.00 75.75 85 GLU A O 1
ATOM 654 N N . PHE A 1 86 ? 10.312 2.349 -7.977 1.00 84.44 86 PHE A N 1
ATOM 655 C CA . PHE A 1 86 ? 9.159 3.151 -7.584 1.00 84.44 86 PHE A CA 1
ATOM 656 C C . PHE A 1 86 ? 9.377 3.748 -6.181 1.00 84.44 86 PHE A C 1
ATOM 658 O O . PHE A 1 86 ? 9.318 3.003 -5.199 1.00 84.44 86 PHE A O 1
ATOM 665 N N . PRO A 1 87 ? 9.603 5.066 -6.027 1.00 73.88 87 PRO A N 1
ATOM 666 C CA . PRO A 1 87 ? 9.583 6.111 -7.056 1.00 73.88 87 PRO A CA 1
ATOM 667 C C . PRO A 1 87 ? 10.918 6.223 -7.808 1.00 73.88 87 PRO A C 1
ATOM 669 O O . PRO A 1 87 ? 11.952 6.448 -7.183 1.00 73.88 87 PRO A O 1
ATOM 672 N N . GLY A 1 88 ? 10.920 6.151 -9.146 1.00 64.44 88 GLY A N 1
ATOM 673 C CA . GLY A 1 88 ? 12.144 6.499 -9.891 1.00 64.44 88 GLY A CA 1
ATOM 674 C C . GLY A 1 88 ? 12.399 5.848 -11.247 1.00 64.44 88 GLY A C 1
ATOM 675 O O . GLY A 1 88 ? 13.438 6.126 -11.846 1.00 64.44 88 GLY A O 1
ATOM 676 N N . GLY A 1 89 ? 11.509 5.011 -11.774 1.00 55.62 89 GLY A N 1
ATOM 677 C CA . GLY A 1 89 ? 11.754 4.333 -13.043 1.00 55.62 89 GLY A CA 1
ATOM 678 C C . GLY A 1 89 ? 11.602 5.234 -14.271 1.00 55.62 89 GLY A C 1
ATOM 679 O O . GLY A 1 89 ? 10.622 5.067 -14.997 1.00 55.62 89 GLY A O 1
ATOM 680 N N . LYS A 1 90 ? 12.579 6.111 -14.569 1.00 48.94 90 LYS A N 1
ATOM 681 C CA . LYS A 1 90 ? 12.645 6.821 -15.862 1.00 48.94 90 LYS A CA 1
ATOM 682 C C . LYS A 1 90 ? 12.425 5.826 -17.022 1.00 48.94 90 LYS A C 1
ATOM 684 O O . LYS A 1 90 ? 13.001 4.733 -16.995 1.00 48.94 90 LYS A O 1
ATOM 689 N N . PRO A 1 91 ? 11.584 6.152 -18.022 1.00 41.78 91 PRO A N 1
ATOM 690 C CA . PRO A 1 91 ? 11.221 5.233 -19.106 1.00 41.78 91 PRO A CA 1
ATOM 691 C C . PRO A 1 91 ? 12.412 4.715 -19.922 1.00 41.78 91 PRO A C 1
ATOM 693 O O . PRO A 1 91 ? 12.375 3.571 -20.373 1.00 41.78 91 PRO A O 1
ATOM 696 N N . ASP A 1 92 ? 13.469 5.520 -20.053 1.00 44.75 92 ASP A N 1
ATOM 697 C CA . ASP A 1 92 ? 14.607 5.257 -20.946 1.00 44.75 92 ASP A CA 1
ATOM 698 C C . ASP A 1 92 ? 15.735 4.433 -20.294 1.00 44.75 92 ASP A C 1
ATOM 700 O O . ASP A 1 92 ? 16.651 3.965 -20.968 1.00 44.75 92 ASP A O 1
ATOM 704 N N . ASP A 1 93 ? 15.650 4.180 -18.985 1.00 45.09 93 ASP A N 1
ATOM 705 C CA . ASP A 1 93 ? 16.736 3.594 -18.189 1.00 45.09 93 ASP A CA 1
ATOM 706 C C . ASP A 1 93 ? 16.550 2.099 -17.883 1.00 45.09 93 ASP A C 1
ATOM 708 O O . ASP A 1 93 ? 17.241 1.530 -17.038 1.00 45.09 93 ASP A O 1
ATOM 712 N N . VAL A 1 94 ? 15.676 1.401 -18.617 1.00 42.22 94 VAL A N 1
ATOM 713 C CA . VAL A 1 94 ? 15.501 -0.064 -18.483 1.00 42.22 94 VAL A CA 1
ATOM 714 C C . VAL A 1 94 ? 16.788 -0.835 -18.836 1.00 42.22 94 VAL A C 1
ATOM 716 O O . VAL A 1 94 ? 17.008 -1.938 -18.333 1.00 42.22 94 VAL A O 1
ATOM 719 N N . TYR A 1 95 ? 17.695 -0.222 -19.608 1.00 37.28 95 TYR A N 1
ATOM 720 C CA . TYR A 1 95 ? 19.060 -0.716 -19.844 1.00 37.28 95 TYR A CA 1
ATOM 721 C C . TYR A 1 95 ? 20.136 -0.050 -18.969 1.00 37.28 95 TYR A C 1
ATOM 723 O O . TYR A 1 95 ? 21.297 -0.457 -19.004 1.00 37.28 95 TYR A O 1
ATOM 731 N N . SER A 1 96 ? 19.767 0.931 -18.144 1.00 37.16 96 SER A N 1
ATOM 732 C CA . SER A 1 96 ? 20.674 1.724 -17.313 1.00 37.16 96 SER A CA 1
ATOM 733 C C . SER A 1 96 ? 20.404 1.518 -15.810 1.00 37.16 96 SER A C 1
ATOM 735 O O . SER A 1 96 ? 20.581 2.396 -14.971 1.00 37.16 96 SER A O 1
ATOM 737 N N . VAL A 1 97 ? 20.185 0.256 -15.415 1.00 40.16 97 VAL A N 1
ATOM 738 C CA . VAL A 1 97 ? 20.355 -0.207 -14.014 1.00 40.16 97 VAL A CA 1
ATOM 739 C C . VAL A 1 97 ? 21.746 0.168 -13.445 1.00 40.16 97 VAL A C 1
ATOM 741 O O . VAL A 1 97 ? 21.999 0.050 -12.250 1.00 40.16 97 VAL A O 1
ATOM 744 N N . ARG A 1 98 ? 22.671 0.665 -14.282 1.00 37.09 98 ARG A N 1
ATOM 745 C CA . ARG A 1 98 ? 24.003 1.133 -13.891 1.00 37.09 98 ARG A CA 1
ATOM 746 C C . ARG A 1 98 ? 24.309 2.614 -14.154 1.00 37.09 98 ARG A C 1
ATOM 748 O O . ARG A 1 98 ? 25.399 3.028 -13.771 1.00 37.09 98 ARG A O 1
ATOM 755 N N . THR A 1 99 ? 23.424 3.417 -14.758 1.00 34.50 99 THR A N 1
ATOM 756 C CA . THR A 1 99 ? 23.811 4.780 -15.204 1.00 34.50 99 THR A CA 1
ATOM 757 C C . THR A 1 99 ? 22.952 5.913 -14.636 1.00 34.50 99 THR A C 1
ATOM 759 O O . THR A 1 99 ? 23.481 7.007 -14.451 1.00 34.50 99 THR A O 1
ATOM 762 N N . SER A 1 100 ? 21.701 5.675 -14.221 1.00 39.97 100 SER A N 1
ATOM 763 C CA . SER A 1 100 ? 20.890 6.715 -13.552 1.00 39.97 100 SER A CA 1
ATOM 764 C C . SER A 1 100 ? 21.111 6.821 -12.025 1.00 39.97 100 SER A C 1
ATOM 766 O O . SER A 1 100 ? 20.330 7.464 -11.327 1.00 39.97 100 SER A O 1
ATOM 768 N N . MET A 1 101 ? 22.188 6.240 -11.477 1.00 46.88 101 MET A N 1
ATOM 769 C CA . MET A 1 101 ? 22.519 6.322 -10.039 1.00 46.88 101 MET A CA 1
ATOM 770 C C . MET A 1 101 ? 23.045 7.695 -9.573 1.00 46.88 101 MET A C 1
ATOM 772 O O . MET A 1 101 ? 23.269 7.881 -8.380 1.00 46.88 101 MET A O 1
ATOM 776 N N . ASN A 1 102 ? 23.251 8.666 -10.470 1.00 49.12 102 ASN A N 1
ATOM 777 C CA . ASN A 1 102 ? 23.997 9.884 -10.123 1.00 49.12 102 ASN A CA 1
ATOM 778 C C . ASN A 1 102 ? 23.137 11.101 -9.761 1.00 49.12 102 ASN A C 1
ATOM 780 O O . ASN A 1 102 ? 23.689 12.129 -9.369 1.00 49.12 102 ASN A O 1
ATOM 784 N N . THR A 1 103 ? 21.808 11.037 -9.866 1.00 57.00 103 THR A N 1
ATOM 785 C CA . THR A 1 103 ? 20.959 12.151 -9.417 1.00 57.00 103 THR A CA 1
ATOM 786 C C . THR A 1 103 ? 19.678 11.619 -8.785 1.00 57.00 103 THR A C 1
ATOM 788 O O . THR A 1 103 ? 18.919 10.935 -9.473 1.00 57.00 103 THR A O 1
ATOM 791 N N . PRO A 1 104 ? 19.430 11.899 -7.492 1.00 65.81 104 PRO A N 1
ATOM 792 C CA . PRO A 1 104 ? 18.175 11.521 -6.858 1.00 65.81 104 PRO A CA 1
ATOM 793 C C . PRO A 1 104 ? 16.995 12.198 -7.579 1.00 65.81 104 PRO A C 1
ATOM 795 O O . PRO A 1 104 ? 17.158 13.318 -8.077 1.00 65.81 104 PRO A O 1
ATOM 798 N N . PRO A 1 105 ? 15.820 11.546 -7.656 1.00 71.44 105 PRO A N 1
ATOM 799 C CA . PRO A 1 105 ? 14.627 12.167 -8.222 1.00 71.44 105 PRO A CA 1
ATOM 800 C C . PRO A 1 105 ? 14.300 13.466 -7.476 1.00 71.44 105 PRO A C 1
ATOM 802 O O . PRO A 1 105 ? 14.525 13.577 -6.268 1.00 71.44 105 PRO A O 1
ATOM 805 N N . THR A 1 106 ? 13.794 14.460 -8.206 1.00 82.06 106 THR A N 1
ATOM 806 C CA . THR A 1 106 ? 13.336 15.717 -7.605 1.00 82.06 106 THR A CA 1
ATOM 807 C C . THR A 1 106 ? 12.105 15.464 -6.737 1.00 82.06 106 THR A C 1
ATOM 809 O O . THR A 1 106 ? 11.369 14.500 -6.953 1.00 82.06 106 THR A O 1
ATOM 812 N N . GLU A 1 107 ? 11.847 16.351 -5.774 1.00 85.56 107 GLU A N 1
ATOM 813 C CA . GLU A 1 107 ? 10.674 16.222 -4.900 1.00 85.56 107 GLU A CA 1
ATOM 814 C C . GLU A 1 107 ? 9.365 16.215 -5.703 1.00 85.56 107 GLU A C 1
ATOM 816 O O . GLU A 1 107 ? 8.472 15.431 -5.418 1.00 85.56 107 GLU A O 1
ATOM 821 N N . GLU A 1 108 ? 9.276 17.009 -6.774 1.00 84.69 108 GLU A N 1
ATOM 822 C CA . GLU A 1 108 ? 8.102 17.041 -7.657 1.00 84.69 108 GLU A CA 1
ATOM 823 C C . GLU A 1 108 ? 7.798 15.677 -8.295 1.00 84.69 108 GLU A C 1
ATOM 825 O O . GLU A 1 108 ? 6.635 15.274 -8.355 1.00 84.69 108 GLU A O 1
ATOM 830 N N . VAL A 1 109 ? 8.838 14.948 -8.718 1.00 84.69 109 VAL A N 1
ATOM 831 C CA . VAL A 1 109 ? 8.704 13.597 -9.283 1.00 84.69 109 VAL A CA 1
ATOM 832 C C . VAL A 1 109 ? 8.273 12.611 -8.202 1.00 84.69 109 VAL A C 1
ATOM 834 O O . VAL A 1 109 ? 7.390 11.789 -8.432 1.00 84.69 109 VAL A O 1
ATOM 837 N N . ILE A 1 110 ? 8.846 12.709 -7.001 1.00 88.94 110 ILE A N 1
ATOM 838 C CA . ILE A 1 110 ? 8.448 11.864 -5.868 1.00 88.94 110 ILE A CA 1
ATOM 839 C C . ILE A 1 110 ? 6.974 12.107 -5.514 1.00 88.94 110 ILE A C 1
ATOM 841 O O . ILE A 1 110 ? 6.231 11.149 -5.311 1.00 88.94 110 ILE A O 1
ATOM 845 N N . GLU A 1 111 ? 6.530 13.364 -5.480 1.00 90.38 111 GLU A N 1
ATOM 846 C CA . GLU A 1 111 ? 5.134 13.735 -5.240 1.00 90.38 111 GLU A CA 1
ATOM 847 C C . GLU A 1 111 ? 4.188 13.189 -6.320 1.00 90.38 111 GLU A C 1
ATOM 849 O O . GLU A 1 111 ? 3.066 12.774 -6.019 1.00 90.38 111 GLU A O 1
ATOM 854 N N . GLU A 1 112 ? 4.610 13.176 -7.584 1.00 87.81 112 GLU A N 1
ATOM 855 C CA . GLU A 1 112 ? 3.829 12.603 -8.683 1.00 87.81 112 GLU A CA 1
ATOM 856 C C . GLU A 1 112 ? 3.687 11.084 -8.566 1.00 87.81 112 GLU A C 1
ATOM 858 O O . GLU A 1 112 ? 2.569 10.564 -8.605 1.00 87.81 112 GLU A O 1
ATOM 863 N N . GLU A 1 113 ? 4.784 10.379 -8.310 1.00 91.12 113 GLU A N 1
ATOM 864 C CA . GLU A 1 113 ? 4.778 8.934 -8.076 1.00 91.12 113 GLU A CA 1
ATOM 865 C C . GLU A 1 113 ? 3.974 8.570 -6.815 1.00 91.12 113 GLU A C 1
ATOM 867 O O . GLU A 1 113 ? 3.233 7.583 -6.802 1.00 91.12 113 GLU A O 1
ATOM 872 N N . ARG A 1 114 ? 4.012 9.412 -5.772 1.00 93.62 114 ARG A N 1
ATOM 873 C CA . ARG A 1 114 ? 3.178 9.242 -4.573 1.00 93.62 114 ARG A CA 1
ATOM 874 C C . ARG A 1 114 ? 1.692 9.362 -4.908 1.00 93.62 114 ARG A C 1
ATOM 876 O O . ARG A 1 114 ? 0.882 8.574 -4.415 1.00 93.62 114 ARG A O 1
ATOM 883 N N . ARG A 1 115 ? 1.313 10.309 -5.776 1.00 93.31 115 ARG A N 1
ATOM 884 C CA . ARG A 1 115 ? -0.067 10.415 -6.282 1.00 93.31 115 ARG A CA 1
ATOM 885 C C . ARG A 1 115 ? -0.465 9.176 -7.081 1.00 93.31 115 ARG A C 1
ATOM 887 O O . ARG A 1 115 ? -1.593 8.715 -6.929 1.00 93.31 115 ARG A O 1
ATOM 894 N N . LEU A 1 116 ? 0.437 8.603 -7.877 1.00 91.50 116 LEU A N 1
ATOM 895 C CA . LEU A 1 116 ? 0.174 7.350 -8.593 1.00 91.50 116 LEU A CA 1
ATOM 896 C C . LEU A 1 116 ? -0.025 6.166 -7.646 1.00 91.50 116 LEU A C 1
ATOM 898 O O . LEU A 1 116 ? -0.953 5.380 -7.844 1.00 91.50 116 LEU A O 1
ATOM 902 N N . PHE A 1 117 ? 0.778 6.067 -6.584 1.00 94.81 117 PHE A N 1
ATOM 903 C CA . PHE A 1 117 ? 0.579 5.062 -5.541 1.00 94.81 117 PHE A CA 1
ATOM 904 C C . PHE A 1 117 ? -0.805 5.194 -4.896 1.00 94.81 117 PHE A C 1
ATOM 906 O O . PHE A 1 117 ? -1.540 4.213 -4.782 1.00 94.81 117 PHE A O 1
ATOM 913 N N . TYR A 1 118 ? -1.199 6.423 -4.550 1.00 94.19 118 TYR A N 1
ATOM 914 C CA . TYR A 1 118 ? -2.525 6.725 -4.014 1.00 94.19 118 TYR A CA 1
ATOM 915 C C . TYR A 1 118 ? -3.654 6.346 -4.986 1.00 94.19 118 TYR A C 1
ATOM 917 O O . TYR A 1 118 ? -4.652 5.746 -4.576 1.00 94.19 118 TYR A O 1
ATOM 925 N N . VAL A 1 119 ? -3.501 6.636 -6.284 1.00 93.81 119 VAL A N 1
ATOM 926 C CA . VAL A 1 119 ? -4.456 6.189 -7.310 1.00 93.81 119 VAL A CA 1
ATOM 927 C C . VAL A 1 119 ? -4.602 4.673 -7.258 1.00 93.81 119 VAL A C 1
ATOM 929 O O . VAL A 1 119 ? -5.733 4.214 -7.147 1.00 93.81 119 VAL A O 1
ATOM 932 N N . GLY A 1 120 ? -3.496 3.921 -7.245 1.00 92.31 120 GLY A N 1
ATOM 933 C CA . GLY A 1 120 ? -3.502 2.457 -7.158 1.00 92.31 120 GLY A CA 1
ATOM 934 C C . GLY A 1 120 ? -4.240 1.918 -5.936 1.00 92.31 120 GLY A C 1
ATOM 935 O O . GLY A 1 120 ? -5.109 1.060 -6.073 1.00 92.31 120 GLY A O 1
ATOM 936 N N . ILE A 1 121 ? -3.948 2.464 -4.752 1.00 94.75 121 ILE A N 1
ATOM 937 C CA . ILE A 1 121 ? -4.625 2.092 -3.499 1.00 94.75 121 ILE A CA 1
ATOM 938 C C . ILE A 1 121 ? -6.138 2.296 -3.632 1.00 94.75 121 ILE A C 1
ATOM 940 O O . ILE A 1 121 ? -6.919 1.388 -3.351 1.00 94.75 121 ILE A O 1
ATOM 944 N N . THR A 1 122 ? -6.553 3.472 -4.108 1.00 93.94 122 THR A N 1
ATOM 945 C CA . THR A 1 122 ? -7.971 3.859 -4.197 1.00 93.94 122 THR A CA 1
ATOM 946 C C . THR A 1 122 ? -8.754 3.157 -5.303 1.00 93.94 122 THR A C 1
ATOM 948 O O . THR A 1 122 ? -9.951 3.397 -5.419 1.00 93.94 122 THR A O 1
ATOM 951 N N . ARG A 1 123 ? -8.129 2.299 -6.123 1.00 93.44 123 ARG A N 1
ATOM 952 C CA . ARG A 1 123 ? -8.883 1.443 -7.058 1.00 93.44 123 ARG A CA 1
ATOM 953 C C . ARG A 1 123 ? -9.499 0.228 -6.362 1.00 93.44 123 ARG A C 1
ATOM 955 O O . ARG A 1 123 ? -10.277 -0.492 -6.975 1.00 93.44 123 ARG A O 1
ATOM 962 N N . THR A 1 124 ? -9.131 -0.020 -5.109 1.00 93.19 124 THR A N 1
ATOM 963 C CA . THR A 1 124 ? -9.566 -1.187 -4.343 1.00 93.19 124 THR A CA 1
ATOM 964 C C . THR A 1 124 ? -10.836 -0.890 -3.555 1.00 93.19 124 THR A C 1
ATOM 966 O O . THR A 1 124 ? -10.861 0.078 -2.795 1.00 93.19 124 THR A O 1
ATOM 969 N N . LYS A 1 125 ? -11.851 -1.754 -3.659 1.00 88.25 125 LYS A N 1
ATOM 970 C CA . LYS A 1 125 ? -13.084 -1.648 -2.861 1.00 88.25 125 LYS A CA 1
ATOM 971 C C . LYS A 1 125 ? -13.060 -2.487 -1.586 1.00 88.25 125 LYS A C 1
ATOM 973 O O . LYS A 1 125 ? -13.516 -2.006 -0.553 1.00 88.25 125 LYS A O 1
ATOM 978 N N . GLN A 1 126 ? -12.550 -3.720 -1.647 1.00 85.75 126 GLN A N 1
ATOM 979 C CA . GLN A 1 126 ? -12.607 -4.666 -0.526 1.00 85.75 126 GLN A CA 1
ATOM 980 C C . GLN A 1 126 ? -11.223 -5.016 0.018 1.00 85.75 126 GLN A C 1
ATOM 982 O O . GLN A 1 126 ? -10.958 -4.768 1.194 1.00 85.75 126 GLN A O 1
ATOM 987 N N . GLN A 1 127 ? -10.326 -5.562 -0.811 1.00 86.31 127 GLN A N 1
ATOM 988 C CA . GLN A 1 127 ? -9.035 -6.069 -0.339 1.00 86.31 127 GLN A CA 1
ATOM 989 C C . GLN A 1 127 ? -7.857 -5.622 -1.202 1.00 86.31 127 GLN A C 1
ATOM 991 O O . GLN A 1 127 ? -7.769 -5.926 -2.392 1.00 86.31 127 GLN A O 1
ATOM 996 N N . LEU A 1 128 ? -6.907 -4.935 -0.564 1.00 91.31 128 LEU A N 1
ATOM 997 C CA . LEU A 1 128 ? -5.653 -4.503 -1.172 1.00 91.31 128 LEU A CA 1
ATOM 998 C C . LEU A 1 128 ? -4.520 -5.391 -0.665 1.00 91.31 128 LEU A C 1
ATOM 1000 O O . LEU A 1 128 ? -4.278 -5.466 0.538 1.00 91.31 128 LEU A O 1
ATOM 1004 N N . ASN A 1 129 ? -3.791 -6.013 -1.584 1.00 89.00 129 ASN A N 1
ATOM 1005 C CA . ASN A 1 129 ? -2.592 -6.780 -1.278 1.00 89.00 129 ASN A CA 1
ATOM 1006 C C . ASN A 1 129 ? -1.375 -6.058 -1.861 1.00 89.00 129 ASN A C 1
ATOM 1008 O O . ASN A 1 129 ? -1.351 -5.718 -3.043 1.00 89.00 129 ASN A O 1
ATOM 1012 N N . LEU A 1 130 ? -0.358 -5.826 -1.034 1.00 91.31 130 LEU A N 1
ATOM 1013 C CA . LEU A 1 130 ? 0.884 -5.172 -1.439 1.00 91.31 130 LEU A CA 1
ATOM 1014 C C . LEU A 1 130 ? 2.006 -6.202 -1.460 1.00 91.31 130 LEU A C 1
ATOM 1016 O O . LEU A 1 130 ? 2.290 -6.833 -0.442 1.00 91.31 130 LEU A O 1
ATOM 1020 N N . VAL A 1 131 ? 2.662 -6.351 -2.606 1.00 87.81 131 VAL A N 1
ATOM 1021 C CA . VAL A 1 131 ? 3.811 -7.242 -2.765 1.00 87.81 131 VAL A CA 1
ATOM 1022 C C . VAL A 1 131 ? 5.077 -6.403 -2.836 1.00 87.81 131 VAL A C 1
ATOM 1024 O O . VAL A 1 131 ? 5.327 -5.685 -3.807 1.00 87.81 131 VAL A O 1
ATOM 1027 N N . VAL A 1 132 ? 5.879 -6.513 -1.782 1.00 89.62 132 VAL A N 1
ATOM 1028 C CA . VAL A 1 132 ? 7.153 -5.813 -1.606 1.00 89.62 132 VAL A CA 1
ATOM 1029 C C . VAL A 1 132 ? 8.308 -6.818 -1.555 1.00 89.62 132 VAL A C 1
ATOM 1031 O O . VAL A 1 132 ? 8.095 -7.970 -1.168 1.00 89.62 132 VAL A O 1
ATOM 1034 N N . PRO A 1 133 ? 9.542 -6.414 -1.908 1.00 87.56 133 PRO A N 1
ATOM 1035 C CA . PRO A 1 133 ? 10.724 -7.216 -1.617 1.00 87.56 133 PRO A CA 1
ATOM 1036 C C . PRO A 1 133 ? 10.873 -7.477 -0.113 1.00 87.56 133 PRO A C 1
ATOM 1038 O O . PRO A 1 133 ? 10.373 -6.713 0.715 1.00 87.56 133 PRO A O 1
ATOM 1041 N N . LEU A 1 134 ? 11.620 -8.525 0.240 1.00 88.44 134 LEU A N 1
ATOM 1042 C CA . LEU A 1 134 ? 11.972 -8.787 1.632 1.00 88.44 134 LEU A CA 1
ATOM 1043 C C . LEU A 1 134 ? 12.785 -7.611 2.194 1.00 88.44 134 LEU A C 1
ATOM 1045 O O . LEU A 1 134 ? 13.910 -7.360 1.764 1.00 88.44 134 LEU A O 1
ATOM 1049 N N . ASP A 1 135 ? 12.204 -6.911 3.163 1.00 91.81 135 ASP A N 1
ATOM 1050 C CA . ASP A 1 135 ? 12.785 -5.724 3.780 1.00 91.81 135 ASP A CA 1
ATOM 1051 C C . ASP A 1 135 ? 12.617 -5.789 5.308 1.00 91.81 135 ASP A C 1
ATOM 1053 O O . ASP A 1 135 ? 11.542 -5.540 5.863 1.00 91.81 135 ASP A O 1
ATOM 1057 N N . GLU A 1 136 ? 13.698 -6.132 6.013 1.00 94.00 136 GLU A N 1
ATOM 1058 C CA . GLU A 1 136 ? 13.725 -6.162 7.483 1.00 94.00 136 GLU A CA 1
ATOM 1059 C C . GLU A 1 136 ? 13.478 -4.775 8.097 1.00 94.00 136 GLU A C 1
ATOM 1061 O O . GLU A 1 136 ? 12.926 -4.653 9.198 1.00 94.00 136 GLU A O 1
ATOM 1066 N N . GLY A 1 137 ? 13.868 -3.717 7.379 1.00 94.06 137 GLY A N 1
ATOM 1067 C CA . GLY A 1 137 ? 13.598 -2.337 7.753 1.00 94.06 137 GLY A CA 1
ATOM 1068 C C . GLY A 1 137 ? 12.102 -2.080 7.841 1.00 94.06 137 GLY A C 1
ATOM 1069 O O . GLY A 1 137 ? 11.649 -1.537 8.852 1.00 94.06 137 GLY A O 1
ATOM 1070 N N . LEU A 1 138 ? 11.348 -2.551 6.845 1.00 94.50 138 LEU A N 1
ATOM 1071 C CA . LEU A 1 138 ? 9.897 -2.412 6.776 1.00 94.50 138 LEU A CA 1
ATOM 1072 C C . LEU A 1 138 ? 9.213 -3.243 7.859 1.00 94.50 138 LEU A C 1
ATOM 1074 O O . LEU A 1 138 ? 8.346 -2.733 8.566 1.00 94.50 138 LEU A O 1
ATOM 1078 N N . ALA A 1 139 ? 9.643 -4.492 8.057 1.00 93.25 139 ALA A N 1
ATOM 1079 C CA . ALA A 1 139 ? 9.102 -5.349 9.113 1.00 93.25 139 ALA A CA 1
ATOM 1080 C C . ALA A 1 139 ? 9.231 -4.689 10.499 1.00 93.25 139 ALA A C 1
ATOM 1082 O O . ALA A 1 139 ? 8.280 -4.657 11.287 1.00 93.25 139 ALA A O 1
ATOM 1083 N N . ARG A 1 140 ? 10.393 -4.088 10.783 1.00 93.56 140 ARG A N 1
ATOM 1084 C CA . ARG A 1 140 ? 10.613 -3.306 12.005 1.00 93.56 140 ARG A CA 1
ATOM 1085 C C . ARG A 1 140 ? 9.756 -2.037 12.046 1.00 93.56 140 ARG A C 1
ATOM 1087 O O . ARG A 1 140 ? 9.245 -1.704 13.114 1.00 93.56 140 ARG A O 1
ATOM 1094 N N . TRP A 1 141 ? 9.593 -1.345 10.920 1.00 93.25 141 TRP A N 1
ATOM 1095 C CA . TRP A 1 141 ? 8.767 -0.137 10.809 1.00 93.25 141 TRP A CA 1
ATOM 1096 C C . TRP A 1 141 ? 7.312 -0.412 11.195 1.00 93.25 141 TRP A C 1
ATOM 1098 O O . TRP A 1 141 ? 6.763 0.252 12.075 1.00 93.25 141 TRP A O 1
ATOM 1108 N N . LEU A 1 142 ? 6.732 -1.464 10.610 1.00 90.88 142 LEU A N 1
ATOM 1109 C CA . LEU A 1 142 ? 5.362 -1.903 10.870 1.00 90.88 142 LEU A CA 1
ATOM 1110 C C . LEU A 1 142 ? 5.178 -2.348 12.322 1.00 90.88 142 LEU A C 1
ATOM 1112 O O . LEU A 1 142 ? 4.193 -1.964 12.959 1.00 90.88 142 LEU A O 1
ATOM 1116 N N . LYS A 1 143 ? 6.150 -3.092 12.873 1.00 90.50 143 LYS A N 1
ATOM 1117 C CA . LYS A 1 143 ? 6.156 -3.520 14.281 1.00 90.50 143 LYS A CA 1
ATOM 1118 C C . LYS A 1 143 ? 6.148 -2.332 15.244 1.00 90.50 143 LYS A C 1
ATOM 1120 O O . LYS A 1 143 ? 5.432 -2.361 16.242 1.00 90.50 143 LYS A O 1
ATOM 1125 N N . ASN A 1 144 ? 6.917 -1.290 14.936 1.00 89.44 144 ASN A N 1
ATOM 1126 C CA . ASN A 1 144 ? 7.010 -0.079 15.753 1.00 89.44 144 ASN A CA 1
ATOM 1127 C C . ASN A 1 144 ? 5.907 0.949 15.457 1.00 89.44 144 ASN A C 1
ATOM 1129 O O . ASN A 1 144 ? 5.861 1.984 16.118 1.00 89.44 144 ASN A O 1
ATOM 1133 N N . ARG A 1 145 ? 5.014 0.660 14.499 1.00 86.19 145 ARG A N 1
ATOM 1134 C CA . ARG A 1 145 ? 3.917 1.542 14.069 1.00 86.19 145 ARG A CA 1
ATOM 1135 C C . ARG A 1 145 ? 4.396 2.911 13.585 1.00 86.19 145 ARG A C 1
ATOM 1137 O O . ARG A 1 145 ? 3.762 3.925 13.863 1.00 86.19 145 ARG A O 1
ATOM 1144 N N . TRP A 1 146 ? 5.532 2.944 12.901 1.00 88.31 146 TRP A N 1
ATOM 1145 C CA . TRP A 1 146 ? 6.018 4.165 12.270 1.00 88.31 146 TRP A CA 1
ATOM 1146 C C . TRP A 1 146 ? 5.341 4.363 10.911 1.00 88.31 146 TRP A C 1
ATOM 1148 O O . TRP A 1 146 ? 5.074 3.398 10.201 1.00 88.31 146 TRP A O 1
ATOM 1158 N N . ASP A 1 147 ? 5.080 5.619 10.564 1.00 87.38 147 ASP A N 1
ATOM 1159 C CA . ASP A 1 147 ? 4.347 6.054 9.367 1.00 87.38 147 ASP A CA 1
ATOM 1160 C C . ASP A 1 147 ? 5.041 7.239 8.666 1.00 87.38 147 ASP A C 1
ATOM 1162 O O . ASP A 1 147 ? 4.425 8.035 7.967 1.00 87.38 147 ASP A O 1
ATOM 1166 N N . SER A 1 148 ? 6.354 7.372 8.871 1.00 90.38 148 SER A N 1
ATOM 1167 C CA . SER A 1 148 ? 7.177 8.448 8.304 1.00 90.38 148 SER A CA 1
ATOM 1168 C C . SER A 1 148 ? 8.114 7.955 7.204 1.00 90.38 148 SER A C 1
ATOM 1170 O O . SER A 1 148 ? 8.462 6.772 7.150 1.00 90.38 148 SER A O 1
ATOM 1172 N N . THR A 1 149 ? 8.575 8.888 6.368 1.00 91.31 149 THR A N 1
ATOM 1173 C CA . THR A 1 149 ? 9.583 8.635 5.335 1.00 91.31 149 THR A CA 1
ATOM 1174 C C . THR A 1 149 ? 10.905 8.173 5.965 1.00 91.31 149 THR A C 1
ATOM 1176 O O . THR A 1 149 ? 11.463 8.868 6.827 1.00 91.31 149 THR A O 1
ATOM 1179 N N . PRO A 1 150 ? 11.461 7.023 5.544 1.00 91.81 150 PRO A N 1
ATOM 1180 C CA . PRO A 1 150 ? 12.761 6.567 6.017 1.00 91.81 150 PRO A CA 1
ATOM 1181 C C . PRO A 1 150 ? 13.885 7.556 5.681 1.00 91.81 150 PRO A C 1
ATOM 1183 O O . PRO A 1 150 ? 13.997 8.044 4.562 1.00 91.81 150 PRO A O 1
ATOM 1186 N N . LYS A 1 151 ? 14.784 7.815 6.642 1.00 90.06 151 LYS A N 1
ATOM 1187 C CA . LYS A 1 151 ? 15.949 8.705 6.433 1.00 90.06 151 LYS A CA 1
ATOM 1188 C C . LYS A 1 151 ? 16.982 8.148 5.450 1.00 90.06 151 LYS A C 1
ATOM 1190 O O . LYS A 1 151 ? 17.782 8.898 4.904 1.00 90.06 151 LYS A O 1
ATOM 1195 N N . LYS A 1 152 ? 17.033 6.824 5.313 1.00 87.69 152 LYS A N 1
ATOM 1196 C CA . LYS A 1 152 ? 17.900 6.109 4.373 1.00 87.69 152 LYS A CA 1
ATOM 1197 C C . LYS A 1 152 ? 17.010 5.455 3.330 1.00 87.69 152 LYS A C 1
ATOM 1199 O O . LYS A 1 152 ? 15.918 5.027 3.688 1.00 87.69 152 LYS A O 1
ATOM 1204 N N . SER A 1 153 ? 17.507 5.335 2.102 1.00 85.56 153 SER A N 1
ATOM 1205 C CA . SER A 1 153 ? 16.796 4.647 1.022 1.00 85.56 153 SER A CA 1
ATOM 1206 C C . SER A 1 153 ? 16.413 3.223 1.461 1.00 85.56 153 SER A C 1
ATOM 1208 O O . SER A 1 153 ? 17.322 2.447 1.778 1.00 85.56 153 SER A O 1
ATOM 1210 N N . PRO A 1 154 ? 15.112 2.889 1.548 1.00 91.44 154 PRO A N 1
ATOM 1211 C CA . PRO A 1 154 ? 14.654 1.540 1.881 1.00 91.44 154 PRO A CA 1
ATOM 1212 C C . PRO A 1 154 ? 14.804 0.567 0.696 1.00 91.44 154 PRO A C 1
ATOM 1214 O O . PRO A 1 154 ? 15.232 0.967 -0.387 1.00 91.44 154 PRO A O 1
ATOM 1217 N N . ILE A 1 155 ? 14.480 -0.718 0.903 1.00 89.62 155 ILE A N 1
ATOM 1218 C CA . ILE A 1 155 ? 14.421 -1.720 -0.178 1.00 89.62 155 ILE A CA 1
ATOM 1219 C C . ILE A 1 155 ? 13.016 -1.722 -0.790 1.00 89.62 155 ILE A C 1
ATOM 1221 O O . ILE A 1 155 ? 12.854 -1.583 -2.005 1.00 89.62 155 ILE A O 1
ATOM 1225 N N . ALA A 1 156 ? 11.989 -1.873 0.049 1.00 93.12 156 ALA A N 1
ATOM 1226 C CA . ALA A 1 156 ? 10.608 -1.649 -0.355 1.00 93.12 156 ALA A CA 1
ATOM 1227 C C . ALA A 1 156 ? 10.377 -0.155 -0.601 1.00 93.12 156 ALA A C 1
ATOM 1229 O O . ALA A 1 156 ? 11.032 0.675 0.023 1.00 93.12 156 ALA A O 1
ATOM 1230 N N . THR A 1 157 ? 9.441 0.189 -1.486 1.00 93.25 157 THR A N 1
ATOM 1231 C CA . THR A 1 157 ? 9.138 1.599 -1.775 1.00 93.25 157 THR A CA 1
ATOM 1232 C C . THR A 1 157 ? 8.811 2.379 -0.500 1.00 93.25 157 THR A C 1
ATOM 1234 O O . THR A 1 157 ? 8.039 1.919 0.350 1.00 93.25 157 THR A O 1
ATOM 1237 N N . ARG A 1 158 ? 9.361 3.589 -0.373 1.00 94.19 158 ARG A N 1
ATOM 1238 C CA . ARG A 1 158 ? 9.125 4.512 0.743 1.00 94.19 158 ARG A CA 1
ATOM 1239 C C . ARG A 1 158 ? 7.642 4.779 0.965 1.00 94.19 158 ARG A C 1
ATOM 1241 O O . ARG A 1 158 ? 7.226 4.986 2.098 1.00 94.19 158 ARG A O 1
ATOM 1248 N N . PHE A 1 159 ? 6.819 4.692 -0.076 1.00 95.56 159 PHE A N 1
ATOM 1249 C CA . PHE A 1 159 ? 5.386 4.932 0.054 1.00 95.56 159 PHE A CA 1
ATOM 1250 C C . PHE A 1 159 ? 4.683 3.881 0.919 1.00 95.56 159 PHE A C 1
ATOM 1252 O O . PHE A 1 159 ? 3.720 4.197 1.613 1.00 95.56 159 PHE A O 1
ATOM 1259 N N . VAL A 1 160 ? 5.197 2.646 0.966 1.00 95.19 160 VAL A N 1
ATOM 1260 C CA . VAL A 1 160 ? 4.679 1.617 1.881 1.00 95.19 160 VAL A CA 1
ATOM 1261 C C . VAL A 1 160 ? 5.038 1.948 3.333 1.00 95.19 160 VAL A C 1
ATOM 1263 O O . VAL A 1 160 ? 4.256 1.643 4.228 1.00 95.19 160 VAL A O 1
ATOM 1266 N N . TYR A 1 161 ? 6.168 2.612 3.581 1.00 94.75 161 TYR A N 1
ATOM 1267 C CA . TYR A 1 161 ? 6.537 3.097 4.913 1.00 94.75 161 TYR A CA 1
ATOM 1268 C C . TYR A 1 161 ? 5.682 4.292 5.359 1.00 94.75 161 TYR A C 1
ATOM 1270 O O . TYR A 1 161 ? 5.326 4.392 6.531 1.00 94.75 161 TYR A O 1
ATOM 1278 N N . GLU A 1 162 ? 5.355 5.184 4.424 1.00 93.62 162 GLU A N 1
ATOM 1279 C CA . GLU A 1 162 ? 4.597 6.424 4.655 1.00 93.62 162 GLU A CA 1
ATOM 1280 C C . GLU A 1 162 ? 3.092 6.191 4.852 1.00 93.62 162 GLU A C 1
ATOM 1282 O O . GLU A 1 162 ? 2.411 6.997 5.476 1.00 93.62 162 GLU A O 1
ATOM 1287 N N . ALA A 1 163 ? 2.547 5.090 4.336 1.00 90.50 163 ALA A N 1
ATOM 1288 C CA . ALA A 1 163 ? 1.101 4.884 4.272 1.00 90.50 163 ALA A CA 1
ATOM 1289 C C . ALA A 1 163 ? 0.421 4.514 5.607 1.00 90.50 163 ALA A C 1
ATOM 1291 O O . ALA A 1 163 ? -0.799 4.378 5.654 1.00 90.50 163 ALA A O 1
ATOM 1292 N N . GLY A 1 164 ? 1.175 4.358 6.701 1.00 87.00 164 GLY A N 1
ATOM 1293 C CA . GLY A 1 164 ? 0.603 4.272 8.051 1.00 87.00 164 GLY A CA 1
ATOM 1294 C C . GLY A 1 164 ? -0.285 3.053 8.333 1.00 87.00 164 GLY A C 1
ATOM 1295 O O . GLY A 1 164 ? -1.137 3.102 9.220 1.00 87.00 164 GLY A O 1
ATOM 1296 N N . TRP A 1 165 ? -0.064 1.936 7.632 1.00 87.12 165 TRP A N 1
ATOM 1297 C CA . TRP A 1 165 ? -0.915 0.735 7.666 1.00 87.12 165 TRP A CA 1
ATOM 1298 C C . TRP A 1 165 ? -1.270 0.245 9.067 1.00 87.12 165 TRP A C 1
ATOM 1300 O O . TRP A 1 165 ? -2.433 -0.038 9.349 1.00 87.12 165 TRP A O 1
ATOM 1310 N N . THR A 1 166 ? -0.283 0.150 9.963 1.00 84.25 166 THR A N 1
ATOM 1311 C CA . THR A 1 166 ? -0.522 -0.366 11.315 1.00 84.25 166 THR A CA 1
ATOM 1312 C C . THR A 1 166 ? -1.461 0.543 12.094 1.00 84.25 166 THR A C 1
ATOM 1314 O O . THR A 1 166 ? -2.308 0.068 12.846 1.00 84.25 166 THR A O 1
ATOM 1317 N N . ALA A 1 167 ? -1.326 1.854 11.921 1.00 78.75 167 ALA A N 1
ATOM 1318 C CA . ALA A 1 167 ? -2.166 2.805 12.616 1.00 78.75 167 ALA A CA 1
ATOM 1319 C C . ALA A 1 167 ? -3.583 2.824 12.018 1.00 78.75 167 ALA A C 1
ATOM 1321 O O . ALA A 1 167 ? -4.544 2.723 12.780 1.00 78.75 167 ALA A O 1
ATOM 1322 N N . CYS A 1 168 ? -3.722 2.780 10.687 1.00 80.94 168 CYS A N 1
ATOM 1323 C CA . CYS A 1 168 ? -5.009 2.571 10.017 1.00 80.94 168 CYS A CA 1
ATOM 1324 C C . CYS A 1 168 ? -5.719 1.298 10.500 1.00 80.94 168 CYS A C 1
ATOM 1326 O O . CYS A 1 168 ? -6.910 1.349 10.805 1.00 80.94 168 CYS A O 1
ATOM 1328 N N . ALA A 1 169 ? -4.998 0.179 10.629 1.00 83.38 169 ALA A N 1
ATOM 1329 C CA . ALA A 1 169 ? -5.553 -1.086 11.104 1.00 83.38 169 ALA A CA 1
ATOM 1330 C C . ALA A 1 169 ? -6.081 -0.977 12.541 1.00 83.38 169 ALA A C 1
ATOM 1332 O O . ALA A 1 169 ? -7.232 -1.318 12.796 1.00 83.38 169 ALA A O 1
ATOM 1333 N N . VAL A 1 170 ? -5.286 -0.437 13.475 1.00 82.00 170 VAL A N 1
ATOM 1334 C CA . VAL A 1 170 ? -5.718 -0.265 14.877 1.00 82.00 170 VAL A CA 1
ATOM 1335 C C . VAL A 1 170 ? -6.906 0.697 14.971 1.00 82.00 170 VAL A C 1
ATOM 1337 O O . VAL A 1 170 ? -7.854 0.445 15.713 1.00 82.00 170 VAL A O 1
ATOM 1340 N N . THR A 1 171 ? -6.877 1.797 14.216 1.00 79.62 171 THR A N 1
ATOM 1341 C CA . THR A 1 171 ? -7.967 2.775 14.181 1.00 79.62 171 THR A CA 1
ATOM 1342 C C . THR A 1 171 ? -9.255 2.161 13.629 1.00 79.62 171 THR A C 1
ATOM 1344 O O . THR A 1 171 ? -10.312 2.323 14.238 1.00 79.62 171 THR A O 1
ATOM 1347 N N . SER A 1 172 ? -9.173 1.424 12.520 1.00 80.56 172 SER A N 1
ATOM 1348 C CA . SER A 1 172 ? -10.309 0.721 11.920 1.00 80.56 172 SER A CA 1
ATOM 1349 C C . SER A 1 172 ? -10.903 -0.317 12.876 1.00 80.56 1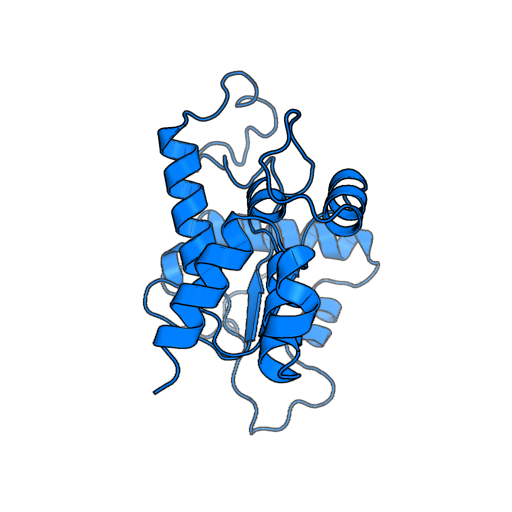72 SER A C 1
ATOM 1351 O O . SER A 1 172 ? -12.106 -0.295 13.144 1.00 80.56 172 SER A O 1
ATOM 1353 N N . ASP A 1 173 ? -10.056 -1.142 13.495 1.00 83.88 173 ASP A N 1
ATOM 1354 C CA . ASP A 1 173 ? -10.460 -2.124 14.502 1.00 83.88 173 ASP A CA 1
ATOM 1355 C C . ASP A 1 173 ? -11.227 -1.478 15.659 1.00 83.88 173 ASP A C 1
ATOM 1357 O O . ASP A 1 173 ? -12.270 -1.982 16.083 1.00 83.88 173 ASP A O 1
ATOM 1361 N N . ALA A 1 174 ? -10.734 -0.343 16.161 1.00 83.12 174 ALA A N 1
ATOM 1362 C CA . ALA A 1 174 ? -11.385 0.379 17.245 1.00 83.12 174 ALA A CA 1
ATOM 1363 C C . ALA A 1 174 ? -12.756 0.937 16.834 1.00 83.12 174 ALA A C 1
ATOM 1365 O O . ALA A 1 174 ? -13.681 0.939 17.653 1.00 83.12 174 ALA A O 1
ATOM 1366 N N . ILE A 1 175 ? -12.909 1.386 15.581 1.00 80.62 175 ILE A N 1
ATOM 1367 C CA . ILE A 1 175 ? -14.191 1.851 15.030 1.00 80.62 175 ILE A CA 1
ATOM 1368 C C . ILE A 1 175 ? -15.192 0.696 14.965 1.00 80.62 175 ILE A C 1
ATOM 1370 O O . ILE A 1 175 ? -16.303 0.835 15.482 1.00 80.62 175 ILE A O 1
ATOM 1374 N N . TYR A 1 176 ? -14.814 -0.433 14.361 1.00 81.81 176 TYR A N 1
ATOM 1375 C CA . TYR A 1 176 ? -15.717 -1.572 14.173 1.00 81.81 176 TYR A CA 1
ATOM 1376 C C . TYR A 1 176 ? -16.084 -2.260 15.492 1.00 81.81 176 TYR A C 1
ATOM 1378 O O . TYR A 1 176 ? -17.216 -2.708 15.660 1.00 81.81 176 TYR A O 1
ATOM 1386 N N . LYS A 1 177 ? -15.171 -2.275 16.471 1.00 85.56 177 LYS A N 1
ATOM 1387 C CA . LYS A 1 177 ? -15.421 -2.816 17.820 1.00 85.56 177 LYS A CA 1
ATOM 1388 C C . LYS A 1 177 ? -16.093 -1.812 18.765 1.00 85.56 177 LYS A C 1
ATOM 1390 O O . LYS A 1 177 ? -16.357 -2.149 19.916 1.00 85.56 177 LYS A O 1
ATOM 1395 N N . SER A 1 178 ? -16.373 -0.586 18.312 1.00 81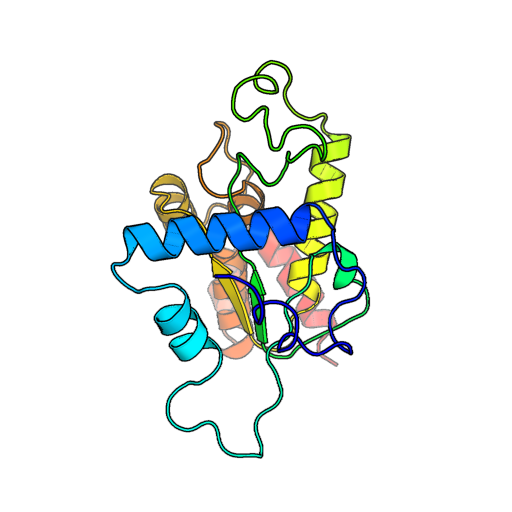.94 178 SER A N 1
ATOM 1396 C CA . SER A 1 178 ? -16.916 0.505 19.140 1.00 81.94 178 SER A CA 1
ATOM 1397 C C . SER A 1 178 ? -16.081 0.806 20.400 1.00 81.94 178 SER A C 1
ATOM 1399 O O . SER A 1 178 ? -16.612 1.192 21.441 1.00 81.94 178 SER A O 1
ATOM 1401 N N . THR A 1 179 ? -14.755 0.648 20.325 1.00 83.06 179 THR A N 1
ATOM 1402 C CA . THR A 1 179 ? -13.815 0.885 21.440 1.00 83.06 179 THR A CA 1
ATOM 1403 C C . THR A 1 179 ? -13.026 2.189 21.318 1.00 83.06 179 THR A C 1
ATOM 1405 O O . THR A 1 179 ? -12.159 2.450 22.152 1.00 83.06 179 THR A O 1
ATOM 1408 N N . VAL A 1 180 ? -13.332 3.026 20.319 1.00 78.12 180 VAL A N 1
ATOM 1409 C CA . VAL A 1 180 ? -12.607 4.275 20.011 1.00 78.12 180 VAL A CA 1
ATOM 1410 C C . VAL A 1 180 ? -12.411 5.170 21.238 1.00 78.12 180 VAL A C 1
ATOM 1412 O O . VAL A 1 180 ? -11.287 5.576 21.515 1.00 78.12 180 VAL A O 1
ATOM 1415 N N . GLU A 1 181 ? -13.467 5.439 22.012 1.00 76.62 181 GLU A N 1
ATOM 1416 C CA . GLU A 1 181 ? -13.376 6.346 23.169 1.00 76.62 181 GLU A CA 1
ATOM 1417 C C . GLU A 1 181 ? -12.483 5.799 24.296 1.00 76.62 181 GLU A C 1
ATOM 1419 O O . GLU A 1 181 ? -11.908 6.574 25.054 1.00 76.62 181 GLU A O 1
ATOM 1424 N N . LYS A 1 182 ? -12.302 4.473 24.378 1.00 75.50 182 LYS A N 1
ATOM 1425 C CA . LYS A 1 182 ? -11.426 3.833 25.374 1.00 75.50 182 LYS A CA 1
ATOM 1426 C C . LYS A 1 182 ? -9.950 3.868 24.972 1.00 75.50 182 LYS A C 1
ATOM 1428 O O . LYS A 1 182 ? -9.096 3.898 25.846 1.00 75.50 182 LYS A O 1
ATOM 1433 N N . GLN A 1 183 ? -9.661 3.862 23.670 1.00 74.75 183 GLN A N 1
ATOM 1434 C CA . GLN A 1 183 ? -8.300 3.790 23.112 1.00 74.75 183 GLN A CA 1
ATOM 1435 C C . GLN A 1 183 ? -7.808 5.133 22.556 1.00 74.75 183 GLN A C 1
ATOM 1437 O O . GLN A 1 183 ? -6.724 5.227 21.988 1.00 74.75 183 GLN A O 1
ATOM 1442 N N . LYS A 1 184 ? -8.593 6.203 22.720 1.00 73.88 184 LYS A N 1
ATOM 1443 C CA . LYS A 1 184 ? -8.316 7.522 22.138 1.00 73.88 184 LYS A CA 1
ATOM 1444 C C . LYS A 1 184 ? -6.950 8.087 22.527 1.00 73.88 184 LYS A C 1
ATOM 1446 O O . LYS A 1 184 ? -6.297 8.715 21.698 1.00 73.88 184 LYS A O 1
ATOM 1451 N N . ALA A 1 185 ? -6.524 7.841 23.766 1.00 75.06 185 ALA A N 1
ATOM 1452 C CA . ALA A 1 185 ? -5.234 8.282 24.292 1.00 75.06 185 ALA A CA 1
ATOM 1453 C C . ALA A 1 185 ? -4.036 7.532 23.681 1.00 75.06 185 ALA A C 1
ATOM 1455 O O . ALA A 1 185 ? -2.941 8.087 23.642 1.00 75.06 185 ALA A O 1
ATOM 1456 N N . ASP A 1 186 ? -4.252 6.321 23.160 1.00 76.25 186 ASP A N 1
ATOM 1457 C CA . ASP A 1 186 ? -3.206 5.483 22.561 1.00 76.25 186 ASP A CA 1
ATOM 1458 C C . ASP A 1 186 ? -2.935 5.850 21.092 1.00 76.25 186 ASP A C 1
ATOM 1460 O O . ASP A 1 186 ? -1.927 5.444 20.508 1.00 76.25 186 ASP A O 1
ATOM 1464 N N . PHE A 1 187 ? -3.832 6.624 20.473 1.00 76.94 187 PHE A N 1
ATOM 1465 C CA . PHE A 1 187 ? -3.677 7.097 19.103 1.00 76.94 187 PHE A CA 1
ATOM 1466 C C . PHE A 1 187 ? -2.798 8.343 19.028 1.00 76.94 187 PHE A C 1
ATOM 1468 O O . PHE A 1 187 ? -2.875 9.238 19.872 1.00 76.94 187 PHE A O 1
ATOM 1475 N N . SER A 1 188 ? -2.014 8.457 17.952 1.00 76.69 188 SER A N 1
ATOM 1476 C CA . SER A 1 188 ? -1.297 9.699 17.655 1.00 76.69 188 SER A CA 1
ATOM 1477 C C . SER A 1 188 ? -2.279 10.847 17.385 1.00 76.69 188 SER A C 1
ATOM 1479 O O . SER A 1 188 ? -3.431 10.625 17.005 1.00 76.69 188 SER A O 1
ATOM 1481 N N . LYS A 1 189 ? -1.827 12.100 17.536 1.00 79.75 189 LYS A N 1
ATOM 1482 C CA . LYS A 1 189 ? -2.668 13.289 17.282 1.00 79.75 189 LYS A CA 1
ATOM 1483 C C . LYS A 1 189 ? -3.298 13.283 15.884 1.00 79.75 189 LYS A C 1
ATOM 1485 O O . LYS A 1 189 ? -4.448 13.690 15.739 1.00 79.75 189 LYS A O 1
ATOM 1490 N N . PHE A 1 190 ? -2.562 12.803 14.880 1.00 77.38 190 PHE A N 1
ATOM 1491 C CA . PHE A 1 190 ? -3.065 12.646 13.516 1.00 77.38 190 PHE A CA 1
ATOM 1492 C C . PHE A 1 190 ? -4.252 11.672 13.462 1.00 77.38 190 PHE A C 1
ATOM 1494 O O . PHE A 1 190 ? -5.314 12.023 12.958 1.00 77.38 190 PHE A O 1
ATOM 1501 N N . HIS A 1 191 ? -4.123 10.495 14.075 1.00 73.75 191 HIS A N 1
ATOM 1502 C CA . HIS A 1 191 ? -5.186 9.487 14.096 1.00 73.75 191 HIS A CA 1
ATOM 1503 C C . HIS A 1 191 ? -6.392 9.914 14.937 1.00 73.75 191 HIS A C 1
ATOM 1505 O O . HIS A 1 191 ? -7.527 9.637 14.564 1.00 73.75 191 HIS A O 1
ATOM 1511 N N . GLN A 1 192 ? -6.180 10.650 16.032 1.00 78.44 192 GLN A N 1
ATOM 1512 C CA . GLN A 1 192 ? -7.274 11.262 16.796 1.00 78.44 192 GLN A CA 1
ATOM 1513 C C . GLN A 1 192 ? -8.056 12.282 15.953 1.00 78.44 192 GLN A C 1
ATOM 1515 O O . GLN A 1 192 ? -9.286 12.325 16.019 1.00 78.44 192 GLN A O 1
ATOM 1520 N N . TRP A 1 193 ? -7.356 13.100 15.156 1.00 79.44 193 TRP A N 1
ATOM 1521 C CA . TRP A 1 193 ? -7.982 14.032 14.218 1.00 79.44 193 TRP A CA 1
ATOM 1522 C C . TRP A 1 193 ? -8.762 13.288 13.126 1.00 79.44 193 TRP A C 1
ATOM 1524 O O . TRP A 1 193 ? -9.926 13.616 12.900 1.00 79.44 193 TRP A O 1
ATOM 1534 N N . TYR A 1 194 ? -8.159 12.258 12.527 1.00 75.12 194 TYR A N 1
ATOM 1535 C CA . TYR A 1 194 ? -8.774 11.431 11.486 1.00 75.12 194 TYR A CA 1
ATOM 1536 C C . TYR A 1 194 ? -10.040 10.723 11.990 1.00 75.12 194 TYR A C 1
ATOM 1538 O O . TYR A 1 194 ? -11.083 10.784 11.348 1.00 75.12 194 TYR A O 1
ATOM 1546 N N . LEU A 1 195 ? -9.993 10.141 13.193 1.00 74.56 195 LEU A N 1
ATOM 1547 C CA . LEU A 1 195 ? -11.141 9.515 13.858 1.00 74.56 195 LEU A CA 1
ATOM 1548 C C . LEU A 1 195 ? -12.312 10.472 14.054 1.00 74.56 195 LEU A C 1
ATOM 1550 O O . LEU A 1 195 ? -13.457 10.106 13.800 1.00 74.56 195 LEU A O 1
ATOM 1554 N N . ARG A 1 196 ? -12.029 11.695 14.511 1.00 74.62 196 ARG A N 1
ATOM 1555 C CA . ARG A 1 196 ? -13.053 12.727 14.693 1.00 74.62 196 ARG A CA 1
ATOM 1556 C C . ARG A 1 196 ? -13.726 13.074 13.367 1.00 74.62 196 ARG A C 1
ATOM 1558 O O . ARG A 1 196 ? -14.918 13.360 13.359 1.00 74.62 196 ARG A O 1
ATOM 1565 N N . ASP A 1 197 ? -12.970 13.082 12.275 1.00 72.31 197 ASP A N 1
ATOM 1566 C CA . ASP A 1 197 ? -13.501 13.379 10.947 1.00 72.31 197 ASP A CA 1
ATOM 1567 C C . ASP A 1 197 ? -14.335 12.214 10.393 1.00 72.31 197 ASP A C 1
ATOM 1569 O O . ASP A 1 197 ? -15.475 12.405 9.984 1.00 72.31 197 ASP A O 1
ATOM 1573 N N . LEU A 1 198 ? -13.853 10.977 10.530 1.00 69.31 198 LEU A N 1
ATOM 1574 C CA . LEU A 1 198 ? -14.591 9.761 10.167 1.00 69.31 198 LEU A CA 1
ATOM 1575 C C . LEU A 1 198 ? -15.891 9.579 10.956 1.00 69.31 198 LEU A C 1
ATOM 1577 O O . LEU A 1 198 ? -16.906 9.179 10.394 1.00 69.31 198 LEU A O 1
ATOM 1581 N N . GLN A 1 199 ? -15.891 9.893 12.255 1.00 66.69 199 GLN A N 1
ATOM 1582 C CA . GLN A 1 199 ? -17.107 9.876 13.073 1.00 66.69 199 GLN A CA 1
ATOM 1583 C C . GLN A 1 199 ? -18.170 10.855 12.552 1.00 66.69 199 GLN A C 1
ATOM 1585 O O . GLN A 1 199 ? -19.353 10.582 12.718 1.00 66.69 199 GLN A O 1
ATOM 1590 N N . ARG A 1 200 ? -17.776 11.961 11.902 1.00 62.56 200 ARG A N 1
ATOM 1591 C CA . ARG A 1 200 ? -18.718 12.902 11.267 1.00 62.56 200 ARG A CA 1
ATOM 1592 C C . ARG A 1 200 ? -19.306 12.368 9.962 1.00 62.56 200 ARG A C 1
ATOM 1594 O O . ARG A 1 200 ? -20.351 12.851 9.548 1.00 62.56 200 ARG A O 1
ATOM 1601 N N . LEU A 1 201 ? -18.643 11.401 9.326 1.00 57.12 201 LEU A N 1
ATOM 1602 C CA . LEU A 1 201 ? -19.101 10.753 8.095 1.00 57.12 201 LEU A CA 1
ATOM 1603 C C . LEU A 1 201 ? -20.049 9.573 8.354 1.00 57.12 201 LEU A C 1
ATOM 1605 O O . LEU A 1 201 ? -20.643 9.065 7.406 1.00 57.12 201 LEU A O 1
ATOM 1609 N N . LYS A 1 202 ? -20.215 9.138 9.614 1.00 52.03 202 LYS A N 1
ATOM 1610 C CA . LYS A 1 202 ? -21.299 8.225 9.995 1.00 52.03 202 LYS A CA 1
ATOM 1611 C C . LYS A 1 202 ? -22.632 8.979 9.915 1.00 52.03 202 LYS A C 1
ATOM 1613 O O . LYS A 1 202 ? -23.024 9.633 10.879 1.00 52.03 202 LYS A O 1
ATOM 1618 N N . VAL A 1 203 ? -23.270 8.902 8.748 1.00 42.59 203 VAL A N 1
ATOM 1619 C CA . VAL A 1 203 ? -24.711 9.140 8.556 1.00 42.59 203 VAL A CA 1
ATOM 1620 C C . VAL A 1 203 ? -25.473 7.907 9.019 1.00 42.59 203 VAL A C 1
ATOM 1622 O O . VAL A 1 203 ? -25.013 6.789 8.690 1.00 42.59 203 VAL A O 1
#

Radius of gyration: 19.81 Å; chains: 1; bounding box: 49×43×56 Å

Secondary structure (DSSP, 8-state):
--TTTTTTS-TTT-S-TT-HHHHHHHHHHHHHHHHHT--HHHHHHHHH-SSS--TTPPPP----TTTTTT--EEEEEE---BTTTTTT--GGGGG-TTTGGGSPPPHHHHHHHHHHHHHHHTTEEEEEEE-----HHHHHHHHTT--S--SS--SB-HHHHHT-HHHHHHHHHHHHTT-HHHHGGGS-HHHHHHHHHHHHH--

Foldseek 3Di:
DCPCVPVPPDPVQDPDDPALVVVVVVVVLVVVCVVPVHHSCRVCCCVQPVDHPDPPDDGDHDDDLVRCAPAADQEAEDPPQFALCQLPPDRVCPVPPPPPPPDDDDPVSNVVSLVSVVSRVVSHDHYYHYDFPDWPPLVVLLVVQAQDQDPDRTGGHSSSSNVSVNLVVVLVVCVVVVNCVVCVVVHDPVSNVVSVVVVVVPD

Organism: NCBI:txid224729